Protein AF-A0A3E0DLZ9-F1 (afdb_monomer)

Sequence (198 aa):
MLQVATTSNTNIHSFEQLKGKRVSVGPPGSNAAVLATRLLQEYGVFSDITPRFLSYTEGVKALINGQVDATVVLAGAPTSSLIDLDSQTQMSLLSAAPDKLESLIEKYPFYQAYSLPANTYPDQTKPVTMINDPAILFTRGKEDQSSIYQITKTVFSHLTALGQIHPQAKAISLTTAEHTPIALHPGAQQYFDQINTK

Structure (mmCIF, N/CA/C/O backbone):
data_AF-A0A3E0DLZ9-F1
#
_entry.id   AF-A0A3E0DLZ9-F1
#
loop_
_atom_site.group_PDB
_atom_site.id
_atom_site.type_symbol
_atom_site.label_atom_id
_atom_site.label_alt_id
_atom_site.label_comp_id
_atom_site.label_asym_id
_atom_site.label_entity_id
_atom_site.label_seq_id
_atom_site.pdbx_PDB_ins_code
_atom_site.Cartn_x
_atom_site.Cartn_y
_atom_site.Cartn_z
_atom_site.occupancy
_atom_site.B_iso_or_equiv
_atom_site.auth_seq_id
_atom_site.auth_comp_id
_atom_site.auth_asym_id
_atom_site.auth_atom_id
_atom_site.pdbx_PDB_model_num
ATOM 1 N N . MET A 1 1 ? 2.046 0.277 0.329 1.00 93.56 1 MET A N 1
ATOM 2 C CA . MET A 1 1 ? 1.705 -0.349 1.626 1.00 93.56 1 MET A CA 1
ATOM 3 C C . MET A 1 1 ? 0.219 -0.200 1.917 1.00 93.56 1 MET A C 1
ATOM 5 O O . MET A 1 1 ? -0.342 0.860 1.652 1.00 93.56 1 MET A O 1
ATOM 9 N N . LEU A 1 2 ? -0.427 -1.273 2.377 1.00 97.81 2 LEU A N 1
ATOM 10 C CA . LEU A 1 2 ? -1.856 -1.312 2.680 1.00 97.81 2 LEU A CA 1
ATOM 11 C C . LEU A 1 2 ? -2.087 -0.836 4.118 1.00 97.81 2 LEU A C 1
ATOM 13 O O . LEU A 1 2 ? -1.819 -1.559 5.072 1.00 97.81 2 LEU A O 1
ATOM 17 N N . GLN A 1 3 ? -2.585 0.384 4.265 1.00 98.19 3 GLN A N 1
ATOM 18 C CA . GLN A 1 3 ? -2.881 0.991 5.558 1.00 98.19 3 GLN A CA 1
ATOM 19 C C . GLN A 1 3 ? -4.368 0.793 5.857 1.00 98.19 3 GLN A C 1
ATOM 21 O O . GLN A 1 3 ? -5.210 1.166 5.040 1.00 98.19 3 GLN A O 1
ATOM 26 N N . VAL A 1 4 ? -4.696 0.187 7.001 1.00 98.50 4 VAL A N 1
ATOM 27 C CA . VAL A 1 4 ? -6.084 -0.048 7.431 1.00 98.50 4 VAL A CA 1
ATOM 28 C C . VAL A 1 4 ? -6.365 0.831 8.636 1.00 98.50 4 VAL A C 1
ATOM 30 O O . VAL A 1 4 ? -5.833 0.589 9.718 1.00 98.50 4 VAL A O 1
ATOM 33 N N . ALA A 1 5 ? -7.162 1.871 8.417 1.00 98.44 5 ALA A N 1
ATOM 34 C CA . ALA A 1 5 ? -7.466 2.885 9.408 1.00 98.44 5 ALA A CA 1
ATOM 35 C C . ALA A 1 5 ? -8.844 2.665 10.034 1.00 98.44 5 ALA A C 1
ATOM 37 O O . ALA A 1 5 ? -9.820 2.346 9.350 1.00 98.44 5 ALA A O 1
ATOM 38 N N . THR A 1 6 ? -8.909 2.887 11.338 1.00 98.50 6 THR A N 1
ATOM 39 C CA . THR A 1 6 ? -10.114 2.983 12.159 1.00 98.50 6 THR A CA 1
ATOM 40 C C . THR A 1 6 ? -10.051 4.295 12.944 1.00 98.50 6 THR A C 1
ATOM 42 O O . THR A 1 6 ? -9.122 5.094 12.786 1.00 98.50 6 THR A O 1
ATOM 45 N N . THR A 1 7 ? -11.044 4.544 13.791 1.00 97.12 7 THR A N 1
ATOM 46 C CA . THR A 1 7 ? -11.028 5.673 14.730 1.0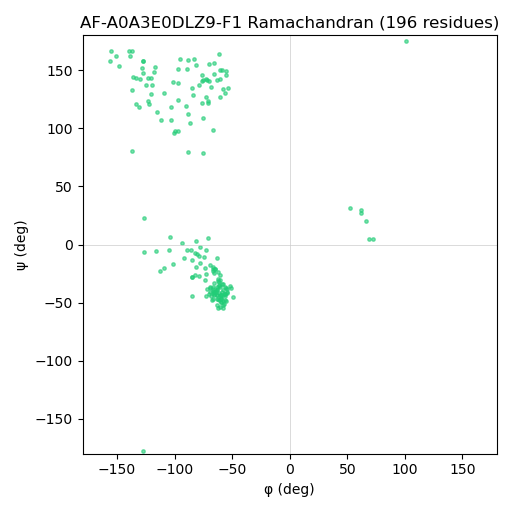0 97.12 7 THR A CA 1
ATOM 47 C C . THR A 1 7 ? -11.295 5.173 16.140 1.00 97.12 7 THR A C 1
ATOM 49 O O . THR A 1 7 ? -11.906 4.112 16.318 1.00 97.12 7 THR A O 1
ATOM 52 N N . SER A 1 8 ? -10.886 5.935 17.155 1.00 92.06 8 SER A N 1
ATOM 53 C CA . SER A 1 8 ? -11.159 5.600 18.562 1.00 92.06 8 SER A CA 1
ATOM 54 C C . SER A 1 8 ? -12.647 5.321 18.825 1.00 92.06 8 SER A C 1
ATOM 56 O O . SER A 1 8 ? -12.977 4.389 19.552 1.00 92.06 8 SER A O 1
ATOM 58 N N . ASN A 1 9 ? -13.548 6.038 18.143 1.00 91.31 9 ASN A N 1
ATOM 59 C CA . ASN A 1 9 ? -15.001 5.874 18.254 1.00 91.31 9 ASN A CA 1
ATOM 60 C C . ASN A 1 9 ? -15.496 4.470 17.869 1.00 91.31 9 ASN A C 1
ATOM 62 O O . ASN A 1 9 ? -16.544 4.031 18.341 1.00 91.31 9 ASN A O 1
ATOM 66 N N . THR A 1 10 ? -14.765 3.759 17.010 1.00 95.75 10 THR A N 1
ATOM 67 C CA . THR A 1 10 ? -15.146 2.409 16.564 1.00 95.75 10 THR A CA 1
ATOM 68 C C . THR A 1 10 ? -14.763 1.322 17.569 1.00 95.75 10 THR A C 1
ATOM 70 O O . THR A 1 10 ? -15.338 0.234 17.523 1.00 95.75 10 THR A O 1
ATOM 73 N N . ASN A 1 11 ? -13.825 1.605 18.487 1.00 94.38 11 ASN A N 1
ATOM 74 C CA . ASN A 1 11 ? -13.207 0.633 19.400 1.00 94.38 11 ASN A CA 1
ATOM 75 C C . ASN A 1 11 ? -12.625 -0.609 18.684 1.00 94.38 11 ASN A C 1
ATOM 77 O O . ASN A 1 11 ? -12.638 -1.713 19.231 1.00 94.38 11 ASN A O 1
ATOM 81 N N . ILE A 1 12 ? -12.144 -0.443 17.444 1.00 98.44 12 ILE A N 1
ATOM 82 C CA . ILE A 1 12 ? -11.510 -1.500 16.643 1.00 98.44 12 ILE A CA 1
ATOM 83 C C . ILE A 1 12 ? -9.992 -1.302 16.668 1.00 98.44 12 ILE A C 1
ATOM 85 O O . ILE A 1 12 ? -9.477 -0.295 16.177 1.00 98.44 12 ILE A O 1
ATOM 89 N N . HIS A 1 13 ? -9.289 -2.296 17.203 1.00 96.75 13 HIS A N 1
ATOM 90 C CA . HIS A 1 13 ? -7.841 -2.321 17.414 1.00 96.75 13 HIS A CA 1
ATOM 91 C C . HIS A 1 13 ? -7.154 -3.555 16.811 1.00 96.75 13 HIS A C 1
ATOM 93 O O . HIS A 1 13 ? -5.926 -3.622 16.807 1.00 96.75 13 HIS A O 1
ATOM 99 N N . SER A 1 14 ? -7.913 -4.521 16.285 1.00 98.06 14 SER A N 1
ATOM 100 C CA . SER A 1 14 ? -7.368 -5.676 15.566 1.00 98.06 14 SER A CA 1
ATOM 101 C C . SER A 1 14 ? -8.189 -6.020 14.322 1.00 98.06 14 SER A C 1
ATOM 103 O O . SER A 1 14 ? -9.342 -5.608 14.177 1.00 98.06 14 SER A O 1
ATOM 105 N N . PHE A 1 15 ? -7.593 -6.793 13.414 1.00 98.44 15 PHE A N 1
ATOM 106 C CA . PHE A 1 15 ? -8.263 -7.248 12.195 1.00 98.44 15 PHE A CA 1
ATOM 107 C C . PHE A 1 15 ? -9.433 -8.199 12.491 1.00 98.44 15 PHE A C 1
ATOM 109 O O . PHE A 1 15 ? -10.449 -8.150 11.804 1.00 98.44 15 PHE A O 1
ATOM 116 N N . GLU A 1 16 ? -9.347 -9.020 13.540 1.00 98.31 16 GLU A N 1
ATOM 117 C CA . GLU A 1 16 ? -10.405 -9.944 13.970 1.00 98.31 16 GLU A CA 1
ATOM 118 C C . GLU A 1 16 ? -11.685 -9.206 14.384 1.00 98.31 16 GLU A C 1
ATOM 120 O O . GLU A 1 16 ? -12.791 -9.706 14.178 1.00 98.31 16 GLU A O 1
ATOM 125 N N . GLN A 1 17 ? -11.550 -7.994 14.929 1.00 98.56 17 GLN A N 1
A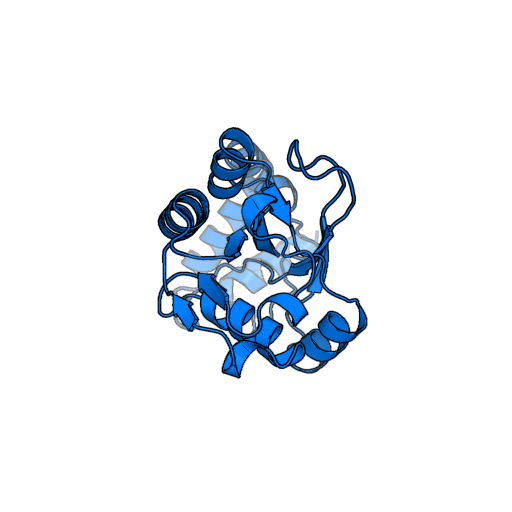TOM 126 C CA . GLN A 1 17 ? -12.677 -7.149 15.336 1.00 98.56 17 GLN A CA 1
ATOM 127 C C . GLN A 1 17 ? -13.436 -6.530 14.152 1.00 98.56 17 GLN A C 1
ATOM 129 O O . GLN A 1 17 ? -14.479 -5.907 14.356 1.00 98.56 17 GLN A O 1
ATOM 134 N N . LEU A 1 18 ? -12.956 -6.722 12.916 1.00 98.69 18 LEU A N 1
ATOM 135 C CA . LEU A 1 18 ? -13.668 -6.314 11.705 1.00 98.69 18 LEU A CA 1
ATOM 136 C C . LEU A 1 18 ? -14.856 -7.228 11.371 1.00 98.69 18 LEU A C 1
ATOM 138 O O . LEU A 1 18 ? -15.670 -6.864 10.523 1.00 98.69 18 LEU A O 1
ATOM 142 N N . LYS A 1 19 ? -15.013 -8.380 12.037 1.00 98.44 19 LYS A N 1
ATOM 143 C CA . LYS A 1 19 ? -16.198 -9.235 11.866 1.00 98.44 19 LYS A CA 1
ATOM 144 C C . LYS A 1 19 ? -17.486 -8.461 12.152 1.00 98.44 19 LYS A C 1
ATOM 146 O O . LYS A 1 19 ? -17.613 -7.785 13.173 1.00 98.44 19 LYS A O 1
ATOM 151 N N . GLY A 1 20 ? -18.448 -8.554 11.237 1.00 98.31 20 GLY A N 1
ATOM 152 C CA . GLY A 1 20 ? -19.720 -7.834 11.304 1.00 98.31 20 GLY A CA 1
ATOM 153 C C . GLY A 1 20 ? -19.617 -6.330 11.033 1.00 98.31 20 GLY A C 1
ATOM 154 O O . GLY A 1 20 ? -20.611 -5.623 11.191 1.00 98.31 20 GLY A O 1
ATOM 155 N N . LYS A 1 21 ? -18.440 -5.811 10.662 1.00 98.75 21 LYS A N 1
ATOM 156 C CA . LYS A 1 21 ? -18.213 -4.376 10.445 1.00 98.75 21 LYS A CA 1
ATOM 157 C C . LYS A 1 21 ? -18.350 -3.987 8.982 1.00 98.75 21 LYS A C 1
ATOM 159 O O . LYS A 1 21 ? -18.232 -4.806 8.072 1.00 98.75 21 LYS A O 1
ATOM 164 N N . ARG A 1 22 ? -18.579 -2.701 8.742 1.00 98.75 22 ARG A N 1
ATOM 165 C CA . ARG A 1 22 ? -18.596 -2.091 7.412 1.00 98.75 22 ARG A CA 1
ATOM 166 C C . ARG A 1 22 ? -17.185 -1.625 7.093 1.00 98.75 22 ARG A C 1
ATOM 168 O O . ARG A 1 22 ? -16.646 -0.782 7.803 1.00 98.75 22 ARG A O 1
ATOM 175 N N . VAL A 1 23 ? -16.586 -2.151 6.035 1.00 98.81 23 VAL A N 1
ATOM 176 C CA . VAL A 1 23 ? -15.186 -1.857 5.704 1.00 98.81 23 VAL A CA 1
ATOM 177 C C . VAL A 1 23 ? -15.111 -1.279 4.303 1.00 98.81 23 VAL A C 1
ATOM 179 O O . VAL A 1 23 ? -15.554 -1.911 3.346 1.00 98.81 23 VAL A O 1
ATOM 182 N N . SER A 1 24 ? -14.538 -0.084 4.174 1.00 98.50 24 SER A N 1
ATOM 183 C CA . SER A 1 24 ? -14.157 0.460 2.874 1.00 98.50 24 SER A CA 1
ATOM 184 C C . SER A 1 24 ? -12.892 -0.248 2.388 1.00 98.50 24 SER A C 1
ATOM 186 O O . SER A 1 24 ? -11.816 -0.049 2.948 1.00 98.50 24 SER A O 1
ATOM 188 N N . VAL A 1 25 ? -13.020 -1.098 1.369 1.00 97.88 25 VAL A N 1
ATOM 189 C CA . VAL A 1 25 ? -11.929 -1.958 0.869 1.00 97.88 25 VAL A CA 1
ATOM 190 C C . VAL A 1 25 ? -11.153 -1.334 -0.297 1.00 97.88 25 VAL A C 1
ATOM 192 O O . VAL A 1 25 ? -10.220 -1.941 -0.809 1.00 97.88 25 VAL A O 1
ATOM 195 N N . GLY A 1 26 ? -11.504 -0.111 -0.703 1.00 96.31 26 GLY A N 1
ATOM 196 C CA . GLY A 1 26 ? -10.917 0.593 -1.847 1.00 96.31 26 GLY A CA 1
ATOM 197 C C . GLY A 1 26 ? -11.794 0.554 -3.110 1.00 96.31 26 GLY A C 1
ATOM 198 O O . GLY A 1 26 ? -12.846 -0.093 -3.114 1.00 96.31 26 GLY A O 1
ATOM 199 N N . PRO A 1 27 ? -11.394 1.255 -4.191 1.00 95.12 27 PRO A N 1
ATOM 200 C CA . PRO A 1 27 ? -12.218 1.389 -5.390 1.00 95.12 27 PRO A CA 1
ATOM 201 C C . PRO A 1 27 ? -12.530 0.042 -6.064 1.00 95.12 27 PRO A C 1
ATOM 203 O O . PRO A 1 27 ? -11.682 -0.862 -6.037 1.00 95.12 27 PRO A O 1
ATOM 206 N N . PRO A 1 28 ? -13.686 -0.094 -6.742 1.00 92.62 28 PRO A N 1
ATOM 207 C CA . PRO A 1 28 ? -13.997 -1.277 -7.543 1.00 92.62 28 PRO A CA 1
ATOM 208 C C . PRO A 1 28 ? -12.892 -1.585 -8.564 1.00 92.62 28 PRO A C 1
ATOM 210 O O . PRO A 1 28 ? -12.396 -0.685 -9.237 1.00 92.62 28 PRO A O 1
ATOM 213 N N . GLY A 1 29 ? -12.494 -2.856 -8.674 1.00 93.00 29 GLY A N 1
ATOM 214 C CA . GLY A 1 29 ? -11.464 -3.303 -9.625 1.00 93.00 29 GLY A CA 1
ATOM 215 C C . GLY A 1 29 ? -10.036 -2.830 -9.322 1.00 93.00 29 GLY A C 1
ATOM 216 O O . GLY A 1 29 ? -9.134 -3.079 -10.117 1.00 93.00 29 GLY A O 1
ATOM 217 N N . SER A 1 30 ? -9.806 -2.153 -8.193 1.00 94.88 30 SER A N 1
ATOM 218 C CA . SER A 1 30 ? -8.476 -1.670 -7.816 1.00 94.88 30 SER A CA 1
ATOM 219 C C . SER A 1 30 ? -7.610 -2.757 -7.179 1.00 94.88 30 SER A C 1
ATOM 221 O O . SER A 1 30 ? -8.101 -3.675 -6.519 1.00 94.88 30 SER A O 1
ATOM 223 N N . ASN A 1 31 ? -6.289 -2.590 -7.282 1.00 93.38 31 ASN A N 1
ATOM 224 C CA . ASN A 1 31 ? -5.337 -3.421 -6.547 1.00 93.38 31 ASN A CA 1
ATOM 225 C C . ASN A 1 31 ? -5.518 -3.310 -5.019 1.00 93.38 31 ASN A C 1
ATOM 227 O O . ASN A 1 31 ? -5.316 -4.281 -4.297 1.00 93.38 31 ASN A O 1
ATOM 231 N N . ALA A 1 32 ? -5.972 -2.152 -4.524 1.00 95.44 32 ALA A N 1
ATOM 232 C CA . ALA A 1 32 ? -6.301 -1.968 -3.113 1.00 95.44 32 ALA A CA 1
ATOM 233 C C . ALA A 1 32 ? -7.396 -2.940 -2.657 1.00 95.44 32 ALA A C 1
ATOM 235 O O . ALA A 1 32 ? -7.217 -3.614 -1.647 1.00 95.44 32 ALA A O 1
ATOM 236 N N . ALA A 1 33 ? -8.472 -3.077 -3.440 1.00 97.25 33 ALA A N 1
ATOM 237 C CA . ALA A 1 33 ? -9.559 -4.007 -3.144 1.00 97.25 33 ALA A CA 1
ATOM 238 C C . ALA A 1 33 ? -9.098 -5.468 -3.176 1.00 97.25 33 ALA A C 1
ATOM 240 O O . ALA A 1 33 ? -9.481 -6.249 -2.303 1.00 97.25 33 ALA A O 1
ATOM 241 N N . VAL A 1 34 ? -8.239 -5.834 -4.132 1.00 97.25 34 VAL A N 1
ATOM 242 C CA . VAL A 1 34 ? -7.653 -7.182 -4.213 1.00 97.25 34 VAL A CA 1
ATOM 243 C C . VAL A 1 34 ? -6.797 -7.480 -2.981 1.00 97.25 34 VAL A C 1
ATOM 245 O O . VAL A 1 34 ? -7.012 -8.493 -2.315 1.00 97.25 34 VAL A O 1
ATOM 248 N N . LEU A 1 35 ? -5.859 -6.594 -2.647 1.00 97.56 35 LEU A N 1
ATOM 249 C CA . LEU A 1 35 ? -4.947 -6.771 -1.519 1.00 97.56 35 LEU A CA 1
ATOM 250 C C . LEU A 1 35 ? -5.682 -6.745 -0.171 1.00 97.56 35 LEU A C 1
ATOM 252 O O . LEU A 1 35 ? -5.430 -7.597 0.678 1.00 97.56 35 LEU A O 1
ATOM 256 N N . ALA A 1 36 ? -6.640 -5.833 0.009 1.00 98.00 36 ALA A N 1
ATOM 257 C CA . ALA A 1 36 ? -7.496 -5.794 1.191 1.00 98.00 36 ALA A CA 1
ATOM 258 C C . ALA A 1 36 ? -8.290 -7.090 1.359 1.00 98.00 36 ALA A C 1
ATOM 260 O O . ALA A 1 36 ? -8.306 -7.660 2.445 1.00 98.00 36 ALA A O 1
ATOM 261 N N . THR A 1 37 ? -8.906 -7.584 0.282 1.00 97.75 37 THR A N 1
ATOM 262 C CA . THR A 1 37 ? -9.666 -8.840 0.307 1.00 97.75 37 THR A CA 1
ATOM 263 C C . THR A 1 37 ? -8.775 -10.003 0.724 1.00 97.75 37 THR A C 1
ATOM 265 O O . THR A 1 37 ? -9.126 -10.728 1.650 1.00 97.75 37 THR A O 1
ATOM 268 N N . ARG A 1 38 ? -7.598 -10.144 0.100 1.00 98.00 38 ARG A N 1
ATOM 269 C CA . ARG A 1 38 ? -6.633 -11.199 0.433 1.00 98.00 38 ARG A CA 1
ATOM 270 C C . ARG A 1 38 ? -6.209 -11.135 1.897 1.00 98.00 38 ARG A C 1
ATOM 272 O O . ARG A 1 38 ? -6.292 -12.140 2.591 1.00 98.00 38 ARG A O 1
ATOM 279 N N . LEU A 1 39 ? -5.830 -9.954 2.390 1.00 98.38 39 LEU A N 1
ATOM 280 C CA . LEU A 1 39 ? -5.444 -9.789 3.790 1.00 98.38 39 LEU A CA 1
ATOM 281 C C . LEU A 1 39 ? -6.597 -10.170 4.729 1.00 98.38 39 LEU A C 1
ATOM 283 O O . LEU A 1 39 ? -6.416 -10.981 5.628 1.00 98.38 39 LEU A O 1
ATOM 287 N N . LEU A 1 40 ? -7.803 -9.649 4.499 1.00 98.31 40 LEU A N 1
ATOM 288 C CA . LEU A 1 40 ? -8.973 -9.942 5.334 1.00 98.31 40 LEU A CA 1
ATOM 289 C C . LEU A 1 40 ? -9.414 -11.417 5.254 1.00 98.31 40 LEU A C 1
ATOM 291 O O . LEU A 1 40 ? -10.021 -11.927 6.199 1.00 98.31 40 LEU A O 1
ATOM 295 N N . GLN A 1 41 ? -9.101 -12.119 4.162 1.00 97.88 41 GLN A N 1
ATOM 296 C CA . GLN A 1 41 ? -9.272 -13.569 4.044 1.00 97.88 41 GLN A CA 1
ATOM 297 C C . GLN A 1 41 ? -8.255 -14.343 4.893 1.00 97.88 41 GLN A C 1
ATOM 299 O O . GLN A 1 41 ? -8.652 -15.311 5.536 1.00 97.88 41 GLN A O 1
ATOM 304 N N . GLU A 1 42 ? -6.993 -13.906 4.989 1.00 97.88 42 GLU A N 1
ATOM 305 C CA . GLU A 1 42 ? -6.004 -14.522 5.900 1.00 97.88 42 GLU A CA 1
ATOM 306 C C . GLU A 1 42 ? -6.424 -14.427 7.375 1.00 97.88 42 GLU A C 1
ATOM 308 O O . GLU A 1 42 ? -6.153 -15.327 8.178 1.00 97.88 42 GLU A O 1
ATOM 313 N N . TYR A 1 43 ? -7.135 -13.355 7.735 1.00 98.06 43 TYR A N 1
ATOM 314 C CA . TYR A 1 43 ? -7.753 -13.193 9.056 1.00 98.06 43 TYR A CA 1
ATOM 315 C C . TYR A 1 43 ? -9.084 -13.939 9.215 1.00 98.06 43 TYR A C 1
ATOM 317 O O . TYR A 1 43 ? -9.626 -13.989 10.318 1.00 98.06 43 TYR A O 1
ATOM 325 N N . GLY A 1 44 ? -9.634 -14.512 8.141 1.00 97.69 44 GLY A N 1
ATOM 326 C CA . GLY A 1 44 ? -10.929 -15.191 8.171 1.00 97.69 44 GLY A CA 1
ATOM 327 C C . GLY A 1 44 ? -12.090 -14.266 8.547 1.00 97.69 44 GLY A C 1
ATOM 328 O O . GLY A 1 44 ? -13.042 -14.714 9.179 1.00 97.69 44 GLY A O 1
ATOM 329 N N . VAL A 1 45 ? -11.995 -12.971 8.218 1.00 98.19 45 VAL A N 1
ATOM 330 C CA . VAL A 1 45 ? -13.042 -11.980 8.528 1.00 98.19 45 VAL A CA 1
ATOM 331 C C . VAL A 1 45 ? -13.792 -11.501 7.296 1.00 98.19 45 VAL A C 1
ATOM 333 O O . VAL A 1 45 ? -14.902 -11.003 7.432 1.00 98.19 45 VAL A O 1
ATOM 336 N N . PHE A 1 46 ? -13.225 -11.652 6.093 1.00 97.44 46 PHE A N 1
ATOM 337 C CA . PHE A 1 46 ? -13.806 -11.082 4.873 1.00 97.44 46 PHE A CA 1
ATOM 338 C C . PHE A 1 46 ? -15.241 -11.554 4.582 1.00 97.44 46 PHE A C 1
ATOM 340 O O . PHE A 1 46 ? -16.039 -10.770 4.081 1.00 97.44 46 PHE A O 1
ATOM 347 N N . SER A 1 47 ? -15.594 -12.800 4.911 1.00 97.44 47 SER A N 1
ATOM 348 C CA . SER A 1 47 ? -16.967 -13.309 4.751 1.00 97.44 47 SER A CA 1
ATOM 349 C C . SER A 1 47 ? -17.982 -12.629 5.669 1.00 97.44 47 SER A C 1
ATOM 351 O O . SER A 1 47 ? -19.171 -12.635 5.368 1.00 97.44 47 SER A O 1
ATOM 353 N N . ASP A 1 48 ? -17.511 -12.048 6.772 1.00 97.94 48 ASP A N 1
ATOM 354 C CA . ASP A 1 48 ? -18.345 -11.528 7.854 1.00 97.94 48 ASP A CA 1
ATOM 355 C C . ASP A 1 48 ? -18.413 -9.995 7.842 1.00 97.94 48 ASP A C 1
ATOM 357 O O . ASP A 1 48 ? -19.121 -9.405 8.656 1.00 97.94 48 ASP A O 1
ATOM 361 N N . ILE A 1 49 ? -17.672 -9.322 6.956 1.00 98.56 49 ILE A N 1
ATOM 362 C CA . ILE A 1 49 ? -17.740 -7.865 6.806 1.00 98.56 49 ILE A CA 1
ATOM 363 C C . ILE A 1 49 ? -18.831 -7.472 5.806 1.00 98.56 49 ILE A C 1
ATOM 365 O O . ILE A 1 49 ? -19.203 -8.227 4.913 1.00 98.56 49 ILE A O 1
ATOM 369 N N . THR A 1 50 ? -19.289 -6.225 5.890 1.00 98.56 50 THR A N 1
ATOM 370 C CA . THR A 1 50 ? -20.030 -5.567 4.809 1.00 98.56 50 THR A CA 1
ATOM 371 C C . THR A 1 50 ? -19.058 -4.706 3.994 1.00 98.56 50 THR A C 1
ATOM 373 O O . THR A 1 50 ? -18.754 -3.583 4.414 1.00 98.56 50 THR A O 1
ATOM 376 N N . PRO A 1 51 ? -18.540 -5.180 2.844 1.00 98.00 51 PRO A N 1
ATOM 377 C CA . PRO A 1 51 ? -17.591 -4.402 2.061 1.00 98.00 51 PRO A CA 1
ATOM 378 C C . PRO A 1 51 ? -18.273 -3.192 1.407 1.00 98.00 51 PRO A C 1
ATOM 380 O O . PRO A 1 51 ? -19.402 -3.259 0.905 1.00 98.00 51 PRO A O 1
ATOM 383 N N . ARG A 1 52 ? -17.562 -2.067 1.396 1.00 98.31 52 ARG A N 1
ATOM 384 C CA . ARG A 1 52 ? -17.880 -0.859 0.632 1.00 98.31 52 ARG A CA 1
ATOM 385 C C . ARG A 1 52 ? -16.720 -0.568 -0.306 1.00 98.31 52 ARG A C 1
ATOM 387 O O . ARG A 1 52 ? -15.568 -0.549 0.113 1.00 98.31 52 ARG A O 1
ATOM 394 N N . PHE A 1 53 ? -17.025 -0.351 -1.577 1.00 97.81 53 PHE A N 1
ATOM 395 C CA . PHE A 1 53 ? -16.012 -0.062 -2.583 1.00 97.81 53 PHE A CA 1
ATOM 396 C C . PHE A 1 53 ? -15.992 1.439 -2.841 1.00 97.81 53 PHE A C 1
ATOM 398 O O . PHE A 1 53 ? -16.829 1.950 -3.579 1.00 97.81 53 PHE A O 1
ATOM 405 N N . LEU A 1 54 ? -15.081 2.138 -2.173 1.00 98.12 54 LEU A N 1
ATOM 406 C CA . LEU A 1 54 ? -14.990 3.597 -2.169 1.00 98.12 54 LEU A CA 1
ATOM 407 C C . LEU A 1 54 ? -13.567 4.026 -2.527 1.00 98.12 54 LEU A C 1
ATOM 409 O O . LEU A 1 54 ? -12.608 3.304 -2.245 1.00 98.12 54 LEU A O 1
ATOM 413 N N . SER A 1 55 ? -13.408 5.212 -3.113 1.00 97.31 55 SER A N 1
ATOM 414 C CA . SER A 1 55 ? -12.089 5.849 -3.193 1.00 97.31 55 SER A CA 1
ATOM 415 C C . SER A 1 55 ? -11.514 6.123 -1.802 1.00 97.31 55 SER A C 1
ATOM 417 O O . SER A 1 55 ? -12.234 6.116 -0.806 1.00 97.31 55 SER A O 1
ATOM 419 N N . TYR A 1 56 ? -10.209 6.387 -1.709 1.00 96.94 56 TYR A N 1
ATOM 420 C CA . TYR A 1 56 ? -9.559 6.639 -0.416 1.00 96.94 56 TYR A CA 1
ATOM 421 C C . TYR A 1 56 ? -10.164 7.848 0.307 1.00 96.94 56 TYR A C 1
ATOM 423 O O . TYR A 1 56 ? -10.470 7.770 1.494 1.00 96.94 56 TYR A O 1
ATOM 431 N N . THR A 1 57 ? -10.421 8.934 -0.423 1.00 96.50 57 THR A N 1
ATOM 432 C CA . THR A 1 57 ? -11.062 10.134 0.124 1.00 96.50 57 THR A CA 1
ATOM 433 C C . THR A 1 57 ? -12.513 9.875 0.534 1.00 96.50 57 THR A C 1
ATOM 435 O O . THR A 1 57 ? -12.938 10.337 1.590 1.00 96.50 57 THR A O 1
ATOM 438 N N . GLU A 1 58 ? -13.285 9.131 -0.264 1.00 97.88 58 GLU A N 1
ATOM 439 C CA . GLU A 1 58 ? -14.659 8.753 0.099 1.00 97.88 58 GLU A CA 1
ATOM 440 C C . GLU A 1 58 ? -14.690 7.821 1.313 1.00 97.88 58 GLU A C 1
ATOM 442 O O . GLU A 1 58 ? -15.519 8.012 2.195 1.00 97.88 58 GLU A O 1
ATOM 447 N N . GLY A 1 59 ? -13.772 6.856 1.393 1.00 98.06 59 GLY A N 1
ATOM 448 C CA . GLY A 1 59 ? -13.641 5.926 2.512 1.00 98.06 59 GLY A CA 1
ATOM 449 C C . GLY A 1 59 ? -13.287 6.627 3.821 1.00 98.06 59 GLY A C 1
ATOM 450 O O . GLY A 1 59 ? -13.917 6.363 4.841 1.00 98.06 59 GLY A O 1
ATOM 451 N N . VAL A 1 60 ? -12.351 7.581 3.786 1.00 97.88 60 VAL A N 1
ATOM 452 C CA . VAL A 1 60 ? -12.013 8.432 4.940 1.00 97.88 60 VAL A CA 1
ATOM 453 C C . VAL A 1 60 ? -13.208 9.278 5.378 1.00 97.88 60 VAL A C 1
ATOM 455 O O . VAL A 1 60 ? -13.553 9.279 6.557 1.00 97.88 60 VAL A O 1
ATOM 458 N N . LYS A 1 61 ? -13.905 9.936 4.444 1.00 97.88 61 LYS A N 1
ATOM 459 C CA . LYS A 1 61 ? -15.125 10.700 4.766 1.00 97.88 61 LYS A CA 1
ATOM 460 C C . LYS A 1 61 ? -16.226 9.808 5.341 1.00 97.88 61 LYS A C 1
ATOM 462 O O . LYS A 1 61 ? -16.886 10.186 6.303 1.00 97.88 61 LYS A O 1
ATOM 467 N N . ALA A 1 62 ? -16.420 8.620 4.775 1.00 98.19 62 ALA A N 1
ATOM 468 C CA . ALA A 1 62 ? -17.381 7.642 5.267 1.00 98.19 62 ALA A CA 1
ATOM 469 C C . ALA A 1 62 ? -17.020 7.154 6.678 1.00 98.19 62 ALA A C 1
ATOM 471 O O . ALA A 1 62 ? -17.922 6.956 7.489 1.00 98.19 62 ALA A O 1
ATOM 472 N N . LEU A 1 63 ? -15.730 6.991 6.985 1.00 98.31 63 LEU A N 1
ATOM 473 C CA . LEU A 1 63 ? -15.253 6.611 8.315 1.00 98.31 63 LEU A CA 1
ATOM 474 C C . LEU A 1 63 ? -15.520 7.722 9.339 1.00 98.31 63 LEU A C 1
ATOM 476 O O . LEU A 1 63 ? -16.095 7.452 10.389 1.00 98.31 63 LEU A O 1
ATOM 480 N N . ILE A 1 64 ? -15.189 8.975 9.006 1.00 96.94 64 ILE A N 1
ATOM 481 C CA . ILE A 1 64 ? -15.476 10.153 9.847 1.00 96.94 64 ILE A CA 1
ATOM 482 C C . ILE A 1 64 ? -16.979 10.257 10.144 1.00 96.94 64 ILE A C 1
ATOM 484 O O . ILE A 1 64 ? -17.381 10.478 11.283 1.00 96.94 64 ILE A O 1
ATOM 488 N N . ASN A 1 65 ? -17.817 10.027 9.131 1.00 96.50 65 ASN A N 1
ATOM 489 C CA . ASN A 1 65 ? -19.274 10.105 9.243 1.00 96.50 65 ASN A CA 1
ATOM 490 C C . ASN A 1 65 ? -19.925 8.843 9.847 1.00 96.50 65 ASN A C 1
ATOM 492 O O . ASN A 1 65 ? -21.153 8.749 9.871 1.00 96.50 65 ASN A O 1
ATOM 496 N N . GLY A 1 66 ? -19.147 7.841 10.271 1.00 96.69 66 GLY A N 1
ATOM 497 C CA . GLY A 1 66 ? -19.669 6.594 10.846 1.00 96.69 66 GLY A CA 1
ATOM 498 C C . GLY A 1 66 ? -20.461 5.717 9.864 1.00 96.69 66 GLY A C 1
ATOM 499 O O . GLY A 1 66 ? -21.264 4.875 10.278 1.00 96.69 66 GLY A O 1
ATOM 500 N N . GLN A 1 67 ? -20.270 5.903 8.557 1.00 98.25 67 GLN A N 1
ATOM 501 C CA . GLN A 1 67 ? -20.869 5.086 7.494 1.00 98.25 67 GLN A CA 1
ATOM 502 C C . GLN A 1 67 ? -20.087 3.788 7.249 1.00 98.25 67 GLN A C 1
ATOM 504 O O . GLN A 1 67 ? -20.672 2.790 6.818 1.00 98.25 67 GLN A O 1
ATOM 509 N N . VAL A 1 68 ? -18.788 3.796 7.553 1.00 98.75 68 VAL A N 1
ATOM 510 C CA . VAL A 1 68 ? -17.933 2.609 7.665 1.00 98.75 68 VAL A CA 1
ATOM 511 C C . VAL A 1 68 ? -17.208 2.627 9.007 1.00 98.75 68 VAL A C 1
ATOM 513 O O . VAL A 1 68 ? -17.067 3.679 9.621 1.00 98.75 68 VAL A O 1
ATOM 516 N N . ASP A 1 69 ? -16.763 1.460 9.458 1.00 98.75 69 ASP A N 1
ATOM 517 C CA . ASP A 1 69 ? -16.057 1.276 10.729 1.00 98.75 69 ASP A CA 1
ATOM 518 C C . ASP A 1 69 ? -14.535 1.134 10.520 1.00 98.75 69 ASP A C 1
ATOM 520 O O . ASP A 1 69 ? -13.750 1.292 11.450 1.00 98.75 69 ASP A O 1
ATOM 524 N N . ALA A 1 70 ? -14.105 0.859 9.285 1.00 98.81 70 ALA A N 1
ATOM 525 C CA . ALA A 1 70 ? -12.706 0.883 8.875 1.00 98.81 70 ALA A CA 1
ATOM 526 C C . ALA A 1 70 ? -12.580 1.296 7.404 1.00 98.81 70 ALA A C 1
ATOM 528 O O . ALA A 1 70 ? -13.485 1.050 6.597 1.00 98.81 70 ALA A O 1
ATOM 529 N N . THR A 1 71 ? -11.441 1.877 7.031 1.00 98.56 71 THR A N 1
ATOM 530 C CA . THR A 1 71 ? -11.106 2.168 5.634 1.00 98.56 71 THR A CA 1
ATOM 531 C C . THR A 1 71 ? -9.692 1.740 5.289 1.00 98.56 71 THR A C 1
ATOM 533 O O . THR A 1 71 ? -8.762 1.870 6.080 1.00 98.56 71 THR A O 1
ATOM 536 N N . VAL A 1 72 ? -9.530 1.251 4.068 1.00 98.06 72 VAL A N 1
ATOM 537 C CA . VAL A 1 72 ? -8.245 0.889 3.489 1.00 98.06 72 VAL A CA 1
ATOM 538 C C . VAL A 1 72 ? -7.716 2.031 2.627 1.00 98.06 72 VAL A C 1
ATOM 540 O O . VAL A 1 72 ? -8.454 2.627 1.843 1.00 98.06 72 VAL A O 1
ATOM 543 N N . VAL A 1 73 ? -6.410 2.279 2.719 1.00 97.62 73 VAL A N 1
ATOM 544 C CA . VAL A 1 73 ? -5.656 3.120 1.788 1.00 97.62 73 VAL A CA 1
ATOM 545 C C . VAL A 1 73 ? -4.401 2.372 1.341 1.00 97.62 73 VAL A C 1
ATOM 547 O O . VAL A 1 73 ? -3.530 2.056 2.150 1.00 97.62 73 VAL A O 1
ATOM 550 N N . LEU A 1 74 ? -4.286 2.096 0.039 1.00 96.69 74 LEU A N 1
ATOM 551 C CA . LEU A 1 74 ? -3.067 1.546 -0.560 1.00 96.69 74 LEU A CA 1
ATOM 552 C C . LEU A 1 74 ? -2.276 2.681 -1.217 1.00 96.69 74 LEU A C 1
ATOM 554 O O . LEU A 1 74 ? -2.568 3.096 -2.338 1.00 96.69 74 LEU A O 1
ATOM 558 N N . ALA A 1 75 ? -1.279 3.185 -0.496 1.00 93.62 75 ALA A N 1
ATOM 559 C CA . ALA A 1 75 ? -0.399 4.266 -0.934 1.00 93.62 75 ALA A CA 1
ATOM 560 C C . ALA A 1 75 ? 0.939 4.182 -0.192 1.00 93.62 75 ALA A C 1
ATOM 562 O O . ALA A 1 75 ? 1.052 3.452 0.792 1.00 93.62 75 ALA A O 1
ATOM 563 N N . GLY A 1 76 ? 1.957 4.912 -0.648 1.00 92.06 76 GLY A N 1
ATOM 564 C CA . GLY A 1 76 ? 3.140 5.161 0.176 1.00 92.06 76 GLY A CA 1
ATOM 565 C C . GLY A 1 76 ? 2.809 6.140 1.304 1.00 92.06 76 GLY A C 1
ATOM 566 O O . GLY A 1 76 ? 2.027 7.066 1.095 1.00 92.06 76 GLY A O 1
ATOM 567 N N . ALA A 1 77 ? 3.365 5.919 2.493 1.00 92.62 77 ALA A N 1
ATOM 568 C CA . ALA A 1 77 ? 3.129 6.777 3.649 1.00 92.62 77 ALA A CA 1
ATOM 569 C C . ALA A 1 77 ? 4.150 7.939 3.733 1.00 92.62 77 ALA A C 1
ATOM 571 O O . ALA A 1 77 ? 5.290 7.776 3.294 1.00 92.62 77 ALA A O 1
ATOM 572 N N . PRO A 1 78 ? 3.784 9.096 4.308 1.00 93.19 78 PRO A N 1
ATOM 573 C CA . PRO A 1 78 ? 2.420 9.473 4.662 1.00 93.19 78 PRO A CA 1
ATOM 574 C C . PRO A 1 78 ? 1.576 9.742 3.405 1.00 93.19 78 PRO A C 1
ATOM 576 O O . PRO A 1 7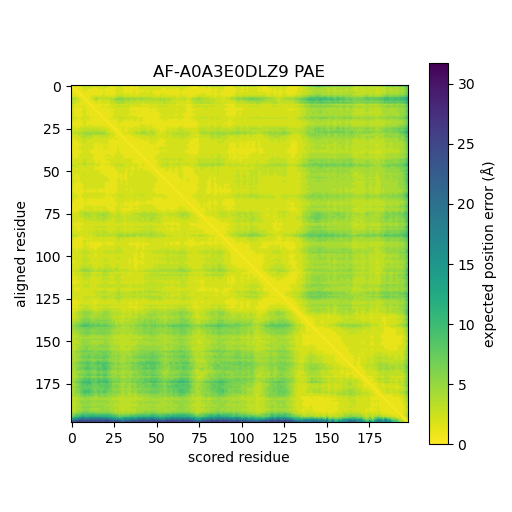8 ? 2.105 10.083 2.347 1.00 93.19 78 PRO A O 1
ATOM 579 N N . THR A 1 79 ? 0.256 9.592 3.514 1.00 92.19 79 THR A N 1
ATOM 580 C CA . THR A 1 79 ? -0.690 9.896 2.428 1.00 92.19 79 THR A CA 1
ATOM 581 C C . THR A 1 79 ? -1.689 10.964 2.855 1.00 92.19 79 THR A C 1
ATOM 583 O O . THR A 1 79 ? -2.142 10.962 3.999 1.00 92.19 79 THR A O 1
ATOM 586 N N . SER A 1 80 ? -2.059 11.855 1.930 1.00 92.81 80 SER A N 1
ATOM 587 C CA . SER A 1 80 ? -2.969 12.976 2.202 1.00 92.81 80 SER A CA 1
ATOM 588 C C . SER A 1 80 ? -4.291 12.523 2.814 1.00 92.81 80 SER A C 1
ATOM 590 O O . SER A 1 80 ? -4.735 13.113 3.784 1.00 92.81 80 SER A O 1
ATOM 592 N N . SER A 1 81 ? -4.874 11.418 2.336 1.00 95.00 81 SER A N 1
ATOM 593 C CA . SER A 1 81 ? -6.151 10.925 2.872 1.00 95.00 81 SER A CA 1
ATOM 594 C C . SER A 1 81 ? -6.080 10.547 4.357 1.00 95.00 81 SER A C 1
ATOM 596 O O . SER A 1 81 ? -7.047 10.760 5.078 1.00 95.00 81 SER A O 1
ATOM 598 N N . LEU A 1 82 ? -4.954 9.999 4.828 1.00 97.12 82 LEU A N 1
ATOM 599 C CA . LEU A 1 82 ? -4.795 9.643 6.243 1.00 97.12 82 LEU A CA 1
ATOM 600 C C . LEU A 1 82 ? -4.324 10.826 7.093 1.00 97.12 82 LEU A C 1
ATOM 602 O O . LEU A 1 82 ? -4.708 10.900 8.251 1.00 97.12 82 LEU A O 1
ATOM 606 N N . ILE A 1 83 ? -3.588 11.782 6.513 1.00 95.94 83 ILE A N 1
ATOM 607 C CA . ILE A 1 83 ? -3.335 13.084 7.154 1.00 95.94 83 ILE A CA 1
ATOM 608 C C . ILE A 1 83 ? -4.668 13.804 7.415 1.00 95.94 83 ILE A C 1
ATOM 610 O O . ILE A 1 83 ? -4.903 14.292 8.517 1.00 95.94 83 ILE A O 1
ATOM 614 N N . ASP A 1 84 ? -5.569 13.821 6.429 1.00 94.38 84 ASP A N 1
ATOM 615 C CA . ASP A 1 84 ? -6.887 14.444 6.562 1.00 94.38 84 ASP A CA 1
ATOM 616 C C . ASP A 1 84 ? -7.738 13.748 7.635 1.00 94.38 84 ASP A C 1
ATOM 618 O O . ASP A 1 84 ? -8.444 14.426 8.383 1.00 94.38 84 ASP A O 1
ATOM 622 N N . LEU A 1 85 ? -7.678 12.412 7.725 1.00 96.94 85 LEU A N 1
ATOM 623 C CA . LEU A 1 85 ? -8.373 11.637 8.759 1.00 96.94 85 LEU A CA 1
ATOM 624 C C . LEU A 1 85 ? -7.865 12.000 10.161 1.00 96.94 85 LEU A C 1
ATOM 626 O O . LEU A 1 85 ? -8.661 12.394 11.008 1.00 96.94 85 LEU A O 1
ATOM 630 N N . ASP A 1 86 ? -6.552 11.907 10.366 1.00 96.38 86 ASP A N 1
ATOM 631 C CA . ASP A 1 86 ? -5.858 12.182 11.631 1.00 96.38 86 ASP A CA 1
ATOM 632 C C . ASP A 1 86 ? -6.091 13.627 12.117 1.00 96.38 86 ASP A C 1
ATOM 634 O O . ASP A 1 86 ? -6.291 13.878 13.300 1.00 96.38 86 ASP A O 1
ATOM 638 N N . SER A 1 87 ? -6.217 14.590 11.195 1.00 95.75 87 SER A N 1
ATOM 639 C CA . SER A 1 87 ? -6.539 15.983 11.546 1.00 95.75 87 SER A CA 1
ATOM 640 C C . SER A 1 87 ? -7.968 16.208 12.070 1.00 95.75 87 SER A C 1
ATOM 642 O O . SER A 1 87 ? -8.250 17.255 12.656 1.00 95.75 87 SER A O 1
ATOM 644 N N . GLN A 1 88 ? -8.890 15.267 11.835 1.00 95.62 88 GLN A N 1
ATOM 645 C CA . GLN A 1 88 ? -10.322 15.4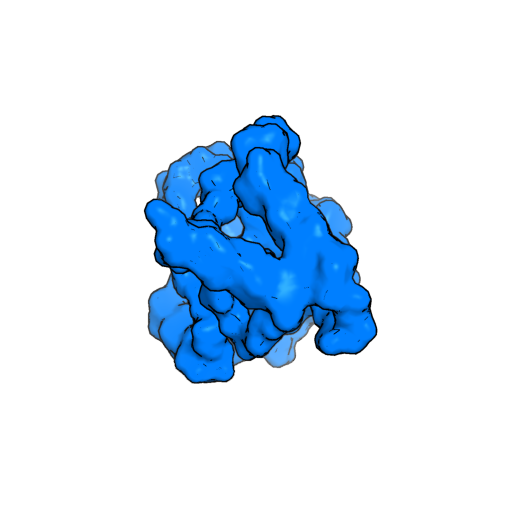20 12.132 1.00 95.62 88 GLN A CA 1
ATOM 646 C C . GLN A 1 88 ? -10.815 14.505 13.254 1.00 95.62 88 GLN A C 1
ATOM 648 O O . GLN A 1 88 ? -11.855 14.768 13.858 1.00 95.62 88 GLN A O 1
ATOM 653 N N . THR A 1 89 ? -10.120 13.405 13.518 1.00 95.56 89 THR A N 1
ATOM 654 C CA . THR A 1 89 ? -10.516 12.413 14.514 1.00 95.56 89 THR A CA 1
ATOM 655 C C . THR A 1 89 ? -9.299 11.641 14.990 1.00 95.56 89 THR A C 1
ATOM 657 O O . THR A 1 89 ? -8.320 11.538 14.263 1.00 95.56 89 THR A O 1
ATOM 660 N N . GLN A 1 90 ? -9.399 11.048 16.180 1.00 96.69 90 GLN A N 1
ATOM 661 C CA . GLN A 1 90 ? -8.352 10.191 16.719 1.00 96.69 90 GLN A CA 1
ATOM 662 C C . GLN A 1 90 ? -8.232 8.923 15.861 1.00 96.69 90 GLN A C 1
ATOM 664 O O . GLN A 1 90 ? -9.013 7.972 16.019 1.00 96.69 90 GLN A O 1
ATOM 669 N N . MET A 1 91 ? -7.267 8.918 14.947 1.00 97.81 91 MET A N 1
ATOM 670 C CA . MET A 1 91 ? -7.019 7.820 14.024 1.00 97.81 91 MET A CA 1
ATOM 671 C C . MET A 1 91 ? -6.323 6.663 14.747 1.00 97.81 91 MET A C 1
ATOM 673 O O . MET A 1 91 ? -5.490 6.843 15.635 1.00 97.81 91 MET A O 1
ATOM 677 N N . SER A 1 92 ? -6.638 5.437 14.336 1.00 97.44 92 SER A N 1
ATOM 678 C CA . SER A 1 92 ? -5.857 4.252 14.681 1.00 97.44 92 SER A CA 1
ATOM 679 C C . SER A 1 92 ? -5.554 3.450 13.421 1.00 97.44 92 SER A C 1
ATOM 681 O O . SER A 1 92 ? -6.385 3.363 12.520 1.00 97.44 92 SER A O 1
ATOM 683 N N . LEU A 1 93 ? -4.355 2.875 13.339 1.00 98.38 93 LEU A N 1
ATOM 684 C CA . LEU A 1 93 ? -3.969 1.965 12.263 1.00 98.38 93 LEU A CA 1
ATOM 685 C C . LEU A 1 93 ? -3.867 0.547 12.815 1.00 98.38 93 LEU A C 1
ATOM 687 O O . LEU A 1 93 ? -3.195 0.312 13.821 1.00 98.38 93 LEU A O 1
ATOM 691 N N . LEU A 1 94 ? -4.498 -0.404 12.132 1.00 98.56 94 LEU A N 1
ATOM 692 C CA . LEU A 1 94 ? -4.428 -1.810 12.511 1.00 98.56 94 LEU A CA 1
ATOM 693 C C . LEU A 1 94 ? -3.075 -2.391 12.094 1.00 98.56 94 LEU A C 1
ATOM 695 O O . LEU A 1 94 ? -2.723 -2.384 10.914 1.00 98.56 94 LEU A O 1
ATOM 699 N N . SER A 1 95 ? -2.328 -2.916 13.066 1.00 98.31 95 SER A N 1
ATOM 700 C CA . SER A 1 95 ? -1.096 -3.660 12.800 1.00 98.31 95 SER A CA 1
ATOM 701 C C . SER A 1 95 ? -1.432 -5.107 12.473 1.00 98.31 95 SER A C 1
ATOM 703 O O . SER A 1 95 ? -2.140 -5.772 13.226 1.00 98.31 95 SER A O 1
ATOM 705 N N . ALA A 1 96 ? -0.907 -5.600 11.359 1.00 98.38 96 ALA A N 1
ATOM 706 C CA . ALA A 1 96 ? -1.037 -6.991 10.976 1.00 98.38 96 ALA A CA 1
ATOM 707 C C . ALA A 1 96 ? -0.091 -7.876 11.805 1.00 98.38 96 ALA A C 1
ATOM 709 O O . ALA A 1 96 ? 1.049 -7.497 12.081 1.00 98.38 96 ALA A O 1
ATOM 710 N N . ALA A 1 97 ? -0.571 -9.056 12.186 1.00 97.81 97 ALA A N 1
ATOM 711 C CA . ALA A 1 97 ? 0.200 -10.110 12.815 1.00 97.81 97 ALA A CA 1
ATOM 712 C C . ALA A 1 97 ? 1.225 -10.705 11.820 1.00 97.81 97 ALA A C 1
ATOM 714 O O . ALA A 1 97 ? 0.868 -10.942 10.659 1.00 97.81 97 ALA A O 1
ATOM 715 N N . PRO A 1 98 ? 2.485 -10.937 12.239 1.00 96.50 98 PRO A N 1
ATOM 716 C CA . PRO A 1 98 ? 3.540 -11.451 11.363 1.00 96.50 98 PRO A CA 1
ATOM 717 C C . PRO A 1 98 ? 3.200 -12.774 10.670 1.00 96.50 98 PRO A C 1
ATOM 719 O O . PRO A 1 98 ? 3.396 -12.881 9.465 1.00 96.50 98 PRO A O 1
ATOM 722 N N . ASP A 1 99 ? 2.600 -13.731 11.380 1.00 97.25 99 ASP A N 1
ATOM 723 C CA . ASP A 1 99 ? 2.198 -15.041 10.846 1.00 97.25 99 ASP A CA 1
ATOM 724 C C . ASP A 1 99 ? 1.184 -14.917 9.695 1.00 97.25 99 ASP A C 1
ATOM 726 O O . ASP A 1 99 ? 1.245 -15.645 8.701 1.00 97.25 99 ASP A O 1
ATOM 730 N N . LYS A 1 100 ? 0.268 -13.943 9.782 1.00 97.94 100 LYS A N 1
ATOM 731 C CA . LYS A 1 100 ? -0.691 -13.642 8.709 1.00 97.94 100 LYS A CA 1
ATOM 732 C C . LYS A 1 100 ? -0.021 -13.040 7.486 1.00 97.94 100 LYS A C 1
ATOM 734 O O . LYS A 1 100 ? -0.432 -13.336 6.365 1.00 97.94 100 LYS A O 1
ATOM 739 N N . LEU A 1 101 ? 0.992 -12.199 7.687 1.00 97.69 101 LEU A N 1
ATOM 740 C CA . LEU A 1 101 ? 1.769 -11.640 6.584 1.00 97.69 101 LEU A CA 1
ATOM 741 C C . LEU A 1 101 ? 2.641 -12.705 5.920 1.00 97.69 101 LEU A C 1
ATOM 743 O O . LEU A 1 101 ? 2.663 -12.761 4.697 1.00 97.69 101 LEU A O 1
ATOM 747 N N . GLU A 1 102 ? 3.298 -13.561 6.700 1.00 97.56 102 GLU A N 1
ATOM 748 C CA . GLU A 1 102 ? 4.104 -14.681 6.201 1.00 97.56 102 GLU A CA 1
ATOM 749 C C . GLU A 1 102 ? 3.258 -15.623 5.335 1.00 97.56 102 GLU A C 1
ATOM 751 O O . GLU A 1 102 ? 3.576 -15.809 4.162 1.00 97.56 102 GLU A O 1
ATOM 756 N N . SER A 1 103 ? 2.109 -16.092 5.843 1.00 97.69 103 SER A N 1
ATOM 757 C CA . SER A 1 103 ? 1.148 -16.908 5.074 1.00 97.69 103 SER A CA 1
ATOM 758 C C . SER A 1 103 ? 0.715 -16.233 3.766 1.00 97.69 103 SER A C 1
ATOM 760 O O . SER A 1 103 ? 0.610 -16.873 2.715 1.00 97.69 103 SER A O 1
ATOM 762 N N . LEU A 1 104 ? 0.466 -14.918 3.798 1.00 97.44 104 LEU A N 1
ATOM 763 C CA . LEU A 1 104 ? 0.062 -14.178 2.606 1.00 97.44 104 LEU A CA 1
ATOM 764 C C . LEU A 1 104 ? 1.197 -14.066 1.579 1.00 97.44 104 LEU A C 1
ATOM 766 O O . LEU A 1 104 ? 0.948 -14.185 0.380 1.00 97.44 104 LEU A O 1
ATOM 770 N N . ILE A 1 105 ? 2.424 -13.830 2.041 1.00 97.25 105 ILE A N 1
ATOM 771 C CA . ILE A 1 105 ? 3.619 -13.707 1.201 1.00 97.25 105 ILE A CA 1
ATOM 772 C C . ILE A 1 105 ? 3.979 -15.063 0.583 1.00 97.25 105 ILE A C 1
ATOM 774 O O . ILE A 1 105 ? 4.328 -15.110 -0.592 1.00 97.25 105 ILE A O 1
ATOM 778 N N . GLU A 1 106 ? 3.808 -16.174 1.303 1.00 97.31 106 GLU A N 1
ATOM 779 C CA . GLU A 1 106 ? 3.981 -17.522 0.742 1.00 97.31 106 GLU A CA 1
ATOM 780 C C . GLU A 1 106 ? 3.034 -17.784 -0.441 1.00 97.31 106 GLU A C 1
ATOM 782 O O . GLU A 1 106 ? 3.440 -18.344 -1.460 1.00 97.31 106 GLU A O 1
ATOM 787 N N . LYS A 1 107 ? 1.774 -17.334 -0.346 1.00 97.12 107 LYS A N 1
ATOM 788 C CA . LYS A 1 107 ? 0.784 -17.454 -1.434 1.00 97.12 107 LYS A CA 1
ATOM 789 C C . LYS A 1 107 ? 1.044 -16.477 -2.582 1.00 97.12 107 LYS A C 1
ATOM 791 O O . LYS A 1 107 ? 0.696 -16.764 -3.728 1.00 97.12 107 LYS A O 1
ATOM 796 N N . TYR A 1 108 ? 1.617 -15.316 -2.274 1.00 95.31 108 TYR A N 1
ATOM 797 C CA . TYR A 1 108 ? 1.829 -14.209 -3.203 1.00 95.31 108 TYR A CA 1
ATOM 798 C C . TYR A 1 108 ? 3.236 -13.612 -3.006 1.00 95.31 108 TYR A C 1
ATOM 800 O O . TYR A 1 108 ? 3.375 -12.555 -2.384 1.00 95.31 108 TYR A O 1
ATOM 808 N N . PRO A 1 109 ? 4.288 -14.238 -3.574 1.00 92.69 109 PRO A N 1
ATOM 809 C CA . PRO A 1 109 ? 5.695 -13.923 -3.272 1.00 92.69 109 PRO A CA 1
ATOM 810 C C . PRO A 1 109 ? 6.188 -12.573 -3.820 1.00 92.69 109 PRO A C 1
ATOM 812 O O . PRO A 1 109 ? 7.368 -12.248 -3.722 1.00 92.69 109 PRO A O 1
ATOM 815 N N . PHE A 1 110 ? 5.294 -11.779 -4.410 1.00 90.94 110 PHE A N 1
ATOM 816 C CA . PHE A 1 110 ? 5.543 -10.398 -4.824 1.00 90.94 110 PHE A CA 1
ATOM 817 C C . PHE A 1 110 ? 5.170 -9.370 -3.745 1.00 90.94 110 PHE A C 1
ATOM 819 O O . PHE A 1 110 ? 5.546 -8.204 -3.860 1.00 90.94 110 PHE A O 1
ATOM 826 N N . TYR A 1 111 ? 4.460 -9.780 -2.689 1.00 95.06 111 TYR A N 1
ATOM 827 C CA . TYR A 1 111 ? 4.224 -8.929 -1.529 1.00 95.06 111 TYR A CA 1
ATOM 828 C C . TYR A 1 111 ? 5.393 -8.951 -0.548 1.00 95.06 111 TYR A C 1
ATOM 830 O O . TYR A 1 111 ? 6.216 -9.861 -0.524 1.00 95.06 111 TYR A O 1
ATOM 838 N N . GLN A 1 112 ? 5.448 -7.921 0.291 1.00 93.94 112 GLN A N 1
ATOM 839 C CA . GLN A 1 112 ? 6.492 -7.724 1.288 1.00 93.94 112 GLN A CA 1
ATOM 840 C C . GLN A 1 112 ? 5.868 -7.287 2.610 1.00 93.94 112 GLN A C 1
ATOM 842 O O . GLN A 1 112 ? 4.914 -6.510 2.622 1.00 93.94 112 GLN A O 1
ATOM 847 N N . ALA A 1 113 ? 6.422 -7.729 3.736 1.00 96.44 113 ALA A N 1
ATOM 848 C CA . ALA A 1 113 ? 6.097 -7.123 5.020 1.00 96.44 113 ALA A CA 1
ATOM 849 C C . ALA A 1 113 ? 6.749 -5.736 5.110 1.00 96.44 113 ALA A C 1
ATOM 851 O O . ALA A 1 113 ? 7.868 -5.525 4.643 1.00 96.44 113 ALA A O 1
ATOM 852 N N . TYR A 1 114 ? 6.053 -4.784 5.721 1.00 96.00 114 TYR A N 1
ATOM 853 C CA . TYR A 1 114 ? 6.569 -3.444 5.957 1.00 96.00 114 TYR A CA 1
ATOM 854 C C . TYR A 1 114 ? 6.212 -2.984 7.366 1.00 96.00 114 TYR A C 1
ATOM 856 O O . TYR A 1 114 ? 5.066 -3.112 7.793 1.00 96.00 114 TYR A O 1
ATOM 864 N N . SER A 1 115 ? 7.192 -2.433 8.080 1.00 97.31 115 SER A N 1
ATOM 865 C CA . SER A 1 115 ? 6.982 -1.811 9.386 1.00 97.31 115 SER A CA 1
ATOM 866 C C . SER A 1 115 ? 6.984 -0.300 9.213 1.00 97.31 115 SER A C 1
ATOM 868 O O . SER A 1 115 ? 8.023 0.303 8.942 1.00 97.31 115 SER A O 1
ATOM 870 N N . LEU A 1 116 ? 5.806 0.311 9.325 1.00 96.88 116 LEU A N 1
ATOM 871 C CA . LEU A 1 116 ? 5.669 1.757 9.293 1.00 96.88 116 LEU A CA 1
ATOM 872 C C . LEU A 1 116 ? 6.245 2.342 10.590 1.00 96.88 116 LEU A C 1
ATOM 874 O O . LEU A 1 116 ? 5.757 1.976 11.663 1.00 96.88 116 LEU A O 1
ATOM 878 N N . PRO A 1 117 ? 7.243 3.244 10.526 1.00 97.25 117 PRO A N 1
ATOM 879 C CA . PRO A 1 117 ? 7.832 3.846 11.717 1.00 97.25 117 PRO A CA 1
ATOM 880 C C . PRO A 1 117 ? 6.800 4.593 12.562 1.00 97.25 117 PRO A C 1
ATOM 882 O O . PRO A 1 117 ? 5.833 5.138 12.030 1.00 97.25 117 PRO A O 1
ATOM 885 N N . ALA A 1 118 ? 7.020 4.644 13.877 1.00 97.88 118 ALA A N 1
ATOM 886 C CA . ALA A 1 118 ? 6.257 5.514 14.772 1.00 97.88 118 ALA A CA 1
ATOM 887 C C . ALA A 1 118 ? 6.330 6.980 14.318 1.00 97.88 118 ALA A C 1
ATOM 889 O O . ALA A 1 118 ? 7.352 7.421 13.791 1.00 97.88 118 ALA A O 1
ATOM 890 N N . ASN A 1 119 ? 5.271 7.734 14.598 1.00 96.81 119 ASN A N 1
ATOM 891 C CA . ASN A 1 119 ? 5.131 9.159 14.312 1.00 96.81 119 ASN A CA 1
ATOM 892 C C . ASN A 1 119 ? 5.187 9.496 12.812 1.00 96.81 119 ASN A C 1
ATOM 894 O O . ASN A 1 119 ? 5.567 10.603 12.438 1.00 96.81 119 ASN A O 1
ATOM 898 N N . THR A 1 120 ? 4.801 8.552 11.944 1.00 96.56 120 THR A N 1
ATOM 899 C CA . THR A 1 120 ? 4.514 8.871 10.536 1.00 96.56 120 THR A CA 1
ATOM 900 C C . THR A 1 120 ? 3.272 9.761 10.447 1.00 96.56 120 THR A C 1
ATOM 902 O O . THR A 1 120 ? 3.236 10.698 9.650 1.00 96.56 120 THR A O 1
ATOM 905 N N . TYR A 1 121 ? 2.272 9.468 11.279 1.00 97.00 121 TYR A N 1
ATOM 906 C CA . TYR A 1 121 ? 1.097 10.306 11.512 1.00 97.00 121 TYR A CA 1
ATOM 907 C C . TYR A 1 121 ? 1.068 10.734 12.988 1.00 97.00 121 TYR A C 1
ATOM 909 O O . TYR A 1 121 ? 1.539 9.954 13.824 1.00 97.00 121 TYR A O 1
ATOM 917 N N . PRO A 1 122 ? 0.542 11.927 13.320 1.00 95.75 122 PRO A N 1
ATOM 918 C CA . PRO A 1 122 ? 0.474 12.425 14.695 1.00 95.75 122 PRO A CA 1
ATOM 919 C C . PRO A 1 122 ? -0.111 11.441 15.720 1.00 95.75 122 PRO A C 1
ATOM 921 O O . PRO A 1 122 ? 0.509 11.242 16.766 1.00 95.75 122 PRO A O 1
ATOM 924 N N . ASP A 1 123 ? -1.226 10.761 15.424 1.00 96.06 123 ASP A N 1
ATOM 925 C CA . ASP A 1 123 ? -1.846 9.819 16.374 1.00 96.06 123 ASP A CA 1
ATOM 926 C C . ASP A 1 123 ? -1.135 8.456 16.452 1.00 96.06 123 ASP A C 1
ATOM 928 O O . ASP A 1 123 ? -1.327 7.665 17.385 1.00 96.06 123 ASP A O 1
ATOM 932 N N . GLN A 1 124 ? -0.283 8.150 15.474 1.00 96.81 124 GLN A N 1
ATOM 933 C CA . GLN A 1 124 ? 0.389 6.865 15.345 1.00 96.81 124 GLN A CA 1
ATOM 934 C C . GLN A 1 124 ? 1.716 6.852 16.119 1.00 96.81 124 GLN A C 1
ATOM 936 O O . GLN A 1 124 ? 2.801 6.948 15.561 1.00 96.81 124 GLN A O 1
ATOM 941 N N . THR A 1 125 ? 1.653 6.654 17.433 1.00 96.50 125 THR A N 1
ATOM 942 C CA . THR A 1 125 ? 2.839 6.712 18.320 1.00 96.50 125 THR A CA 1
ATOM 943 C C . THR A 1 125 ? 3.680 5.428 18.383 1.00 96.50 125 THR A C 1
ATOM 945 O O . THR A 1 125 ? 4.752 5.414 18.989 1.00 96.50 125 THR A O 1
ATOM 948 N N . LYS A 1 126 ? 3.225 4.330 17.767 1.00 97.31 126 LYS A N 1
ATOM 949 C CA . LYS A 1 126 ? 3.916 3.026 17.748 1.00 97.31 126 LYS A CA 1
ATOM 950 C C . LYS A 1 126 ? 4.070 2.515 16.322 1.00 97.31 126 LYS A C 1
ATOM 952 O O . LYS A 1 126 ? 3.158 2.754 15.534 1.00 97.31 126 LYS A O 1
ATOM 957 N N . PRO A 1 127 ? 5.142 1.771 15.990 1.00 98.12 127 PRO A N 1
ATOM 958 C CA . PRO A 1 127 ? 5.275 1.170 14.670 1.00 98.12 127 PRO A CA 1
ATOM 959 C C . PRO A 1 127 ? 4.076 0.283 14.314 1.00 98.12 127 PRO A C 1
ATOM 961 O O . PRO A 1 127 ? 3.505 -0.367 15.190 1.00 98.12 127 PRO A O 1
ATOM 964 N N . VAL A 1 128 ? 3.711 0.250 13.033 1.00 98.38 128 VAL A N 1
ATOM 965 C CA . VAL A 1 128 ? 2.575 -0.536 12.525 1.00 98.38 128 VAL A CA 1
ATOM 966 C C . VAL A 1 128 ? 3.077 -1.487 11.452 1.00 98.38 128 VAL A C 1
ATOM 968 O O . VAL A 1 128 ? 3.610 -1.052 10.433 1.00 98.38 128 VAL A O 1
ATOM 971 N N . THR A 1 129 ? 2.891 -2.785 11.663 1.00 98.31 129 THR A N 1
ATOM 972 C CA . THR A 1 129 ? 3.270 -3.804 10.677 1.00 98.31 129 THR A CA 1
ATOM 973 C C . THR A 1 129 ? 2.142 -3.968 9.665 1.00 98.31 129 THR A C 1
ATOM 975 O O . THR A 1 129 ? 0.975 -4.035 10.040 1.00 98.31 129 THR A O 1
ATOM 978 N N . MET A 1 130 ? 2.458 -4.016 8.375 1.00 97.75 130 MET A N 1
ATOM 979 C CA . MET A 1 130 ? 1.468 -4.086 7.301 1.00 97.75 130 MET A CA 1
ATOM 980 C C . MET A 1 130 ? 2.002 -4.822 6.075 1.00 97.75 130 MET A C 1
ATOM 982 O O . MET A 1 130 ? 3.210 -4.970 5.892 1.00 97.75 130 MET A O 1
ATOM 986 N N . ILE A 1 131 ? 1.085 -5.254 5.210 1.00 97.75 131 ILE A N 1
ATOM 987 C CA . ILE A 1 131 ? 1.437 -5.800 3.900 1.00 97.75 131 ILE A CA 1
ATOM 988 C C . ILE A 1 131 ? 1.760 -4.660 2.924 1.00 97.75 131 ILE A C 1
ATOM 990 O O . ILE A 1 131 ? 1.078 -3.630 2.868 1.00 97.75 131 ILE A O 1
ATOM 994 N N . ASN A 1 132 ? 2.811 -4.836 2.137 1.00 94.94 132 ASN A N 1
ATOM 995 C CA . ASN A 1 132 ? 3.233 -3.930 1.087 1.00 94.94 132 ASN A CA 1
ATOM 996 C C . ASN A 1 132 ? 3.227 -4.637 -0.266 1.00 94.94 132 ASN A C 1
ATOM 998 O O . ASN A 1 132 ? 3.697 -5.761 -0.396 1.00 94.94 132 ASN A O 1
ATOM 1002 N N . ASP A 1 133 ? 2.722 -3.927 -1.267 1.00 93.38 133 ASP A N 1
ATOM 1003 C CA . ASP A 1 133 ? 2.828 -4.300 -2.669 1.00 93.38 133 ASP A CA 1
ATOM 1004 C C . ASP A 1 133 ? 3.672 -3.229 -3.373 1.00 93.38 133 ASP A C 1
ATOM 1006 O O . ASP A 1 133 ? 3.262 -2.056 -3.368 1.00 93.38 133 ASP A O 1
ATOM 1010 N N . PRO A 1 134 ? 4.873 -3.569 -3.877 1.00 90.00 134 PRO A N 1
ATOM 1011 C CA . PRO A 1 134 ? 5.730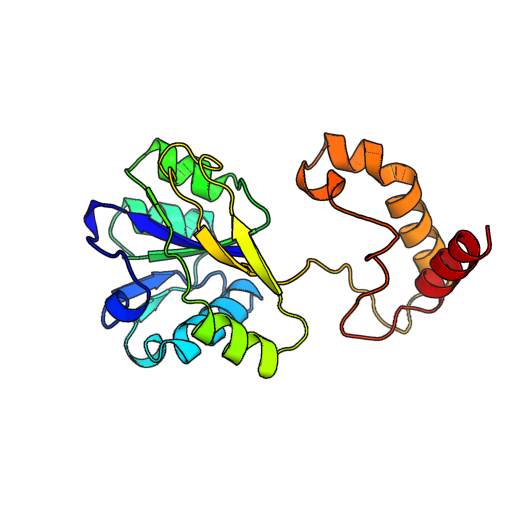 -2.629 -4.586 1.00 90.00 134 PRO A CA 1
ATOM 1012 C C . PRO A 1 134 ? 5.035 -2.022 -5.810 1.00 90.00 134 PRO A C 1
ATOM 1014 O O . PRO A 1 134 ? 4.439 -2.715 -6.630 1.00 90.00 134 PRO A O 1
ATOM 1017 N N . ALA A 1 135 ? 5.138 -0.701 -5.967 1.00 90.25 135 ALA A N 1
ATOM 1018 C CA . ALA A 1 135 ? 4.620 -0.030 -7.153 1.00 90.25 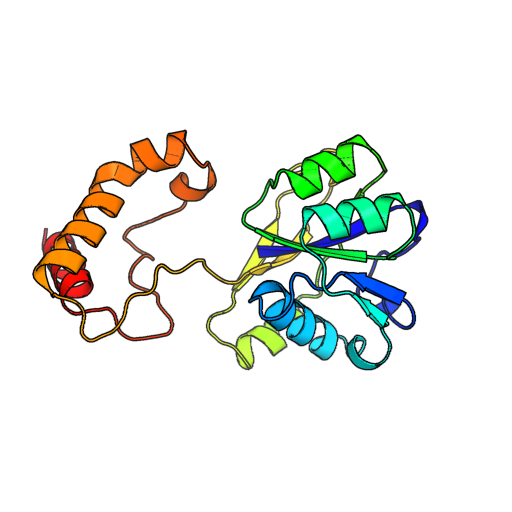135 ALA A CA 1
ATOM 1019 C C . ALA A 1 135 ? 5.519 -0.323 -8.363 1.00 90.25 135 ALA A C 1
ATOM 1021 O O . ALA A 1 135 ? 6.725 -0.083 -8.314 1.00 90.25 135 ALA A O 1
ATOM 1022 N N . ILE A 1 136 ? 4.921 -0.804 -9.453 1.00 91.31 136 ILE A N 1
ATOM 1023 C CA . ILE A 1 136 ? 5.622 -1.159 -10.692 1.00 91.31 136 ILE A CA 1
ATOM 1024 C C . ILE A 1 136 ? 4.991 -0.405 -11.864 1.00 91.31 136 ILE A C 1
ATOM 1026 O O . ILE A 1 136 ? 3.767 -0.310 -11.974 1.00 91.31 136 ILE A O 1
ATOM 1030 N N . LEU A 1 137 ? 5.835 0.123 -12.753 1.00 93.88 137 LEU A N 1
ATOM 1031 C CA . LEU A 1 137 ? 5.407 0.728 -14.011 1.00 93.88 137 LEU A CA 1
ATOM 1032 C C . LEU A 1 137 ? 5.340 -0.347 -15.101 1.00 93.88 137 LEU A C 1
ATOM 1034 O O . LEU A 1 137 ? 6.365 -0.876 -15.524 1.00 93.88 137 LEU A O 1
ATOM 1038 N N . PHE A 1 138 ? 4.130 -0.652 -15.565 1.00 94.44 138 PHE A N 1
ATOM 1039 C CA . PHE A 1 138 ? 3.897 -1.669 -16.589 1.00 94.44 138 PHE A CA 1
ATOM 1040 C C . PHE A 1 138 ? 3.772 -1.070 -17.992 1.00 94.44 138 PHE A C 1
ATOM 1042 O O . PHE A 1 138 ? 3.275 0.040 -18.176 1.00 94.44 138 PHE A O 1
ATOM 1049 N N . THR A 1 139 ? 4.159 -1.860 -18.992 1.00 96.38 139 THR A N 1
ATOM 1050 C CA . THR A 1 139 ? 3.928 -1.587 -20.415 1.00 96.38 139 THR A CA 1
ATOM 1051 C C . THR A 1 139 ? 3.476 -2.861 -21.133 1.00 96.38 139 THR A C 1
ATOM 1053 O O . THR A 1 139 ? 3.588 -3.961 -20.589 1.00 96.38 139 THR A O 1
ATOM 1056 N N . ARG A 1 140 ? 2.955 -2.743 -22.359 1.00 96.75 140 ARG A N 1
ATOM 1057 C CA . ARG A 1 140 ? 2.658 -3.919 -23.189 1.00 96.75 140 ARG A CA 1
ATOM 1058 C C . ARG A 1 140 ? 3.960 -4.479 -23.758 1.00 96.75 140 ARG A C 1
ATOM 1060 O O . ARG A 1 140 ? 4.811 -3.731 -24.217 1.00 96.75 140 ARG A O 1
ATOM 1067 N N . GLY A 1 141 ? 4.075 -5.805 -23.822 1.00 95.44 141 GLY A N 1
ATOM 1068 C CA . GLY A 1 141 ? 5.282 -6.477 -24.332 1.00 95.44 141 GLY A CA 1
ATOM 1069 C C . GLY A 1 141 ? 5.614 -6.211 -25.808 1.00 95.44 141 GLY A C 1
ATOM 1070 O O . GLY A 1 141 ? 6.690 -6.578 -26.255 1.00 95.44 141 GLY A O 1
ATOM 10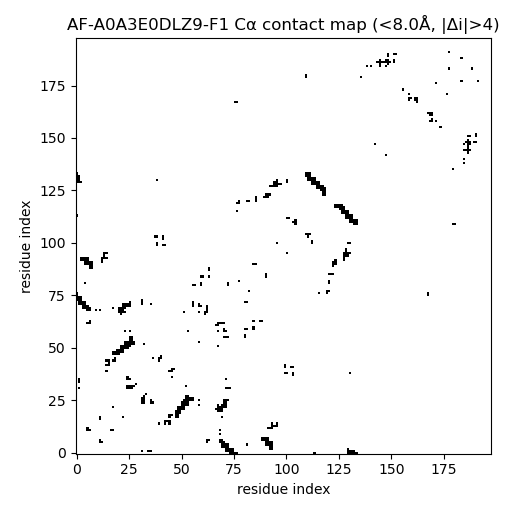71 N N . LYS A 1 142 ? 4.690 -5.602 -26.561 1.00 96.25 142 LYS A N 1
ATOM 1072 C CA . LYS A 1 142 ? 4.835 -5.278 -27.989 1.00 96.25 142 LYS A CA 1
ATOM 1073 C C . LYS A 1 142 ? 5.105 -3.795 -28.262 1.00 96.25 142 LYS A C 1
ATOM 1075 O O . LYS A 1 142 ? 5.017 -3.382 -29.415 1.00 96.25 142 LYS A O 1
ATOM 1080 N N . GLU A 1 143 ? 5.304 -2.988 -27.220 1.00 98.12 143 GLU A N 1
ATOM 1081 C CA . GLU A 1 143 ? 5.667 -1.585 -27.421 1.00 98.12 143 GLU A CA 1
ATOM 1082 C C . GLU A 1 143 ? 7.055 -1.462 -28.061 1.00 98.12 143 GLU A C 1
ATOM 1084 O O . GLU A 1 143 ? 7.895 -2.357 -27.968 1.00 98.12 143 GLU A O 1
ATOM 1089 N N . ASP A 1 144 ? 7.297 -0.334 -28.725 1.00 98.31 144 ASP A N 1
ATOM 1090 C CA . ASP A 1 144 ? 8.573 -0.074 -29.382 1.00 98.31 144 ASP A CA 1
ATOM 1091 C C . ASP A 1 144 ? 9.737 -0.067 -28.372 1.00 98.31 144 ASP A C 1
ATOM 1093 O O . ASP A 1 144 ? 9.726 0.648 -27.363 1.00 98.31 144 ASP A O 1
ATOM 1097 N N . GLN A 1 145 ? 10.766 -0.868 -28.657 1.00 98.12 145 GLN A N 1
ATOM 1098 C CA . GLN A 1 145 ? 11.916 -1.056 -27.773 1.00 98.12 145 GLN A CA 1
ATOM 1099 C C . GLN A 1 145 ? 12.655 0.254 -27.494 1.00 98.12 145 GLN A C 1
ATOM 1101 O O . GLN A 1 145 ? 12.999 0.515 -26.339 1.00 98.12 145 GLN A O 1
ATOM 1106 N N . SER A 1 146 ? 12.867 1.079 -28.523 1.00 98.25 146 SER A N 1
ATOM 1107 C CA . SER A 1 146 ? 13.568 2.361 -28.389 1.00 98.25 146 SER A CA 1
ATOM 1108 C C . SER A 1 146 ? 12.801 3.310 -27.468 1.00 98.25 146 SER A C 1
ATOM 1110 O O . SER A 1 146 ? 13.376 3.909 -26.558 1.00 98.25 146 SER A O 1
ATOM 1112 N N . SER A 1 147 ? 11.483 3.378 -27.634 1.00 98.31 147 SER A N 1
ATOM 1113 C CA . SER A 1 147 ? 10.592 4.196 -26.814 1.00 98.31 147 SER A CA 1
ATOM 1114 C C . SER A 1 147 ? 10.638 3.778 -25.343 1.00 98.31 147 SER A C 1
ATOM 1116 O O . SER A 1 147 ? 10.839 4.626 -24.473 1.00 98.31 147 SER A O 1
ATOM 1118 N N . ILE A 1 148 ? 10.535 2.475 -25.048 1.00 98.56 148 ILE A N 1
ATOM 1119 C CA . ILE A 1 148 ? 10.626 1.988 -23.664 1.00 98.56 148 ILE A CA 1
ATOM 1120 C C . ILE A 1 148 ? 12.017 2.231 -23.071 1.00 98.56 148 ILE A C 1
ATOM 1122 O O . ILE A 1 148 ? 12.104 2.685 -21.933 1.00 98.56 148 ILE A O 1
ATOM 1126 N N . TYR A 1 149 ? 13.095 2.025 -23.834 1.00 98.50 149 TYR A N 1
ATOM 1127 C CA . TYR A 1 149 ? 14.449 2.358 -23.382 1.00 98.50 149 TYR A CA 1
ATOM 1128 C C . TYR A 1 149 ? 14.565 3.835 -22.976 1.00 98.50 149 TYR A C 1
ATOM 1130 O O . TYR A 1 149 ? 15.076 4.142 -21.897 1.00 98.50 149 TYR A O 1
ATOM 1138 N N . GLN A 1 150 ? 14.065 4.762 -23.803 1.00 98.44 150 GLN A N 1
ATOM 1139 C CA . GLN A 1 150 ? 14.135 6.196 -23.501 1.00 98.44 150 GLN A CA 1
ATOM 1140 C C . GLN A 1 150 ? 13.285 6.574 -22.287 1.00 98.44 150 GLN A C 1
ATOM 1142 O O . GLN A 1 150 ? 13.730 7.385 -21.474 1.00 98.44 150 GLN A O 1
ATOM 1147 N N . ILE A 1 151 ? 12.100 5.978 -22.123 1.00 97.94 151 ILE A N 1
ATOM 1148 C CA . ILE A 1 151 ? 11.263 6.180 -20.933 1.00 97.94 151 ILE A CA 1
ATOM 1149 C C . ILE A 1 151 ? 12.015 5.725 -19.682 1.00 97.94 151 ILE A C 1
ATOM 1151 O O . ILE A 1 151 ? 12.193 6.523 -18.760 1.00 97.94 151 ILE A O 1
ATOM 1155 N N . THR A 1 152 ? 12.516 4.486 -19.668 1.00 97.38 152 THR A N 1
ATOM 1156 C CA . THR A 1 152 ? 13.260 3.934 -18.529 1.00 97.38 152 THR A CA 1
ATOM 1157 C C . THR A 1 152 ? 14.470 4.808 -18.206 1.00 97.38 152 THR A C 1
ATOM 1159 O O . THR A 1 152 ? 14.603 5.290 -17.081 1.00 97.38 152 THR A O 1
ATOM 1162 N N . LYS A 1 153 ? 15.298 5.133 -19.206 1.00 97.38 153 LYS A N 1
ATOM 1163 C CA . LYS A 1 153 ? 16.458 6.013 -19.032 1.00 97.38 153 LYS A CA 1
ATOM 1164 C C . LYS A 1 153 ? 16.078 7.367 -18.446 1.00 97.38 153 LYS A C 1
ATOM 1166 O O . LYS A 1 153 ? 16.766 7.852 -17.549 1.00 97.38 153 LYS A O 1
ATOM 1171 N N . THR A 1 154 ? 15.008 7.979 -18.945 1.00 96.88 154 THR A N 1
ATOM 1172 C CA . THR A 1 154 ? 14.557 9.301 -18.500 1.00 96.88 154 THR A CA 1
ATOM 1173 C C . THR A 1 154 ? 14.147 9.270 -17.035 1.00 96.88 154 THR A C 1
ATOM 1175 O O . THR A 1 154 ? 14.608 10.119 -16.276 1.00 96.88 154 THR A O 1
ATOM 1178 N N . VAL A 1 155 ? 13.355 8.276 -16.619 1.00 95.62 155 VAL A N 1
ATOM 1179 C CA . VAL A 1 155 ? 12.937 8.113 -15.219 1.00 95.62 155 VAL A CA 1
ATOM 1180 C C . VAL A 1 155 ? 14.154 7.973 -14.305 1.00 95.62 155 VAL A C 1
ATOM 1182 O O . VAL A 1 155 ? 14.318 8.755 -13.368 1.00 95.62 155 VAL A O 1
ATOM 1185 N N . PHE A 1 156 ? 15.041 7.022 -14.603 1.00 95.19 156 PHE A N 1
ATOM 1186 C CA . PHE A 1 156 ? 16.164 6.703 -13.719 1.00 95.19 156 PHE A CA 1
ATOM 1187 C C . PHE A 1 156 ? 17.263 7.772 -13.714 1.00 95.19 156 PHE A C 1
ATOM 1189 O O . PHE A 1 156 ? 17.942 7.953 -12.707 1.00 95.19 156 PHE A O 1
ATOM 1196 N N . SER A 1 157 ? 17.388 8.554 -14.789 1.00 95.06 157 SER A N 1
ATOM 1197 C CA . SER A 1 157 ? 18.334 9.678 -14.854 1.00 95.06 157 SER A CA 1
ATOM 1198 C C . SER A 1 157 ? 17.831 10.935 -14.127 1.00 95.06 157 SER A C 1
ATOM 1200 O O . SER A 1 157 ? 18.600 11.873 -13.940 1.00 95.06 157 SER A O 1
ATOM 1202 N N . HIS A 1 158 ? 16.560 10.969 -13.703 1.00 95.50 158 HIS A N 1
ATOM 1203 C CA . HIS A 1 158 ? 15.933 12.131 -13.058 1.00 95.50 158 HIS A CA 1
ATOM 1204 C C . HIS A 1 158 ? 15.284 11.799 -11.703 1.00 95.50 158 HIS A C 1
ATOM 1206 O O . HIS A 1 158 ? 14.424 12.546 -11.229 1.00 95.50 158 HIS A O 1
ATOM 1212 N N . LEU A 1 159 ? 15.712 10.721 -11.032 1.00 94.19 159 LEU A N 1
ATOM 1213 C CA . LEU A 1 159 ? 15.166 10.327 -9.723 1.00 94.19 159 LEU A CA 1
ATOM 1214 C C . LEU A 1 159 ? 15.272 11.437 -8.671 1.00 94.19 159 LEU A C 1
ATOM 1216 O O . LEU A 1 159 ? 14.345 11.620 -7.886 1.00 94.19 159 LEU A O 1
ATOM 1220 N N . THR A 1 160 ? 16.347 12.233 -8.677 1.00 93.69 160 THR A N 1
ATOM 1221 C CA . THR A 1 160 ? 16.485 13.376 -7.760 1.00 93.69 160 THR A CA 1
ATOM 1222 C C . THR A 1 160 ? 15.366 14.396 -7.951 1.00 93.69 160 THR A C 1
ATOM 1224 O O . THR A 1 160 ? 14.801 14.860 -6.963 1.00 93.69 160 THR A O 1
ATOM 1227 N N . ALA A 1 161 ? 15.022 14.722 -9.201 1.00 95.00 161 ALA A N 1
ATOM 1228 C CA . ALA A 1 161 ? 13.942 15.654 -9.512 1.00 95.00 161 ALA A CA 1
ATOM 1229 C C . ALA A 1 161 ? 12.576 15.062 -9.135 1.00 95.00 161 ALA A C 1
ATOM 1231 O O . ALA A 1 161 ? 11.783 15.730 -8.476 1.00 95.00 161 ALA A O 1
ATOM 1232 N N . LEU A 1 162 ? 12.332 13.785 -9.455 1.00 93.56 162 LEU A N 1
ATOM 1233 C CA . LEU A 1 162 ? 11.118 13.076 -9.032 1.00 93.56 162 LEU A CA 1
ATOM 1234 C C . LEU A 1 162 ? 10.968 13.055 -7.505 1.00 93.56 162 LEU A C 1
ATOM 1236 O O . LEU A 1 162 ? 9.874 13.275 -6.989 1.00 93.56 162 LEU A O 1
ATOM 1240 N N . GLY A 1 163 ? 12.072 12.873 -6.779 1.00 92.69 163 GLY A N 1
ATOM 1241 C CA . GLY A 1 163 ? 12.119 12.918 -5.320 1.00 92.69 163 GLY A CA 1
ATOM 1242 C C . GLY A 1 163 ? 11.738 14.271 -4.716 1.00 92.69 163 GLY A C 1
ATOM 1243 O O . GLY A 1 163 ? 11.313 14.305 -3.562 1.00 92.69 163 GLY A O 1
ATOM 1244 N N . GLN A 1 164 ? 11.858 15.377 -5.461 1.00 93.06 164 GLN A N 1
ATOM 1245 C CA . GLN A 1 164 ? 11.365 16.688 -5.012 1.00 93.06 164 GLN A CA 1
ATOM 1246 C C . GLN A 1 164 ? 9.850 16.834 -5.181 1.00 93.06 164 GLN A C 1
ATOM 1248 O O . GLN A 1 164 ? 9.228 17.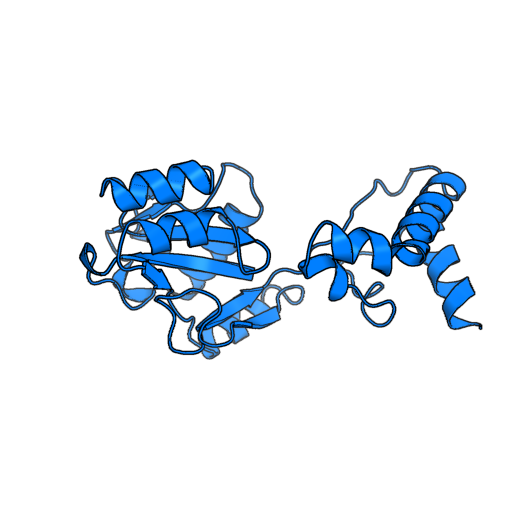583 -4.437 1.00 93.06 164 GLN A O 1
ATOM 1253 N N . ILE A 1 165 ? 9.254 16.113 -6.134 1.00 91.06 165 ILE A N 1
ATOM 1254 C CA . ILE A 1 165 ? 7.810 16.150 -6.395 1.00 91.06 165 ILE A CA 1
ATOM 1255 C C . ILE A 1 165 ? 7.060 15.193 -5.470 1.00 91.06 165 ILE A C 1
ATOM 1257 O O . ILE A 1 165 ? 6.031 15.556 -4.907 1.00 91.06 165 ILE A O 1
ATOM 1261 N N . HIS A 1 166 ? 7.569 13.971 -5.299 1.00 87.50 166 HIS A N 1
ATOM 1262 C CA . HIS A 1 166 ? 6.948 12.967 -4.445 1.00 87.50 166 HIS A CA 1
ATOM 1263 C C . HIS A 1 166 ? 7.992 12.305 -3.532 1.00 87.50 166 HIS A C 1
ATOM 1265 O O . HIS A 1 166 ? 8.905 11.649 -4.039 1.00 87.50 166 HIS A O 1
ATOM 1271 N N . PRO A 1 167 ? 7.855 12.377 -2.191 1.00 86.50 167 PRO A N 1
ATOM 1272 C CA . PRO A 1 167 ? 8.865 11.865 -1.259 1.00 86.50 167 PRO A CA 1
ATOM 1273 C C . PRO A 1 167 ? 9.239 10.395 -1.478 1.00 86.50 167 PRO A C 1
ATOM 1275 O O . PRO A 1 167 ? 10.413 10.045 -1.411 1.00 86.50 167 PRO A O 1
ATOM 1278 N N . GLN A 1 168 ? 8.262 9.543 -1.813 1.00 87.56 168 GLN A N 1
ATOM 1279 C CA . GLN A 1 168 ? 8.506 8.115 -2.069 1.00 87.56 168 GLN A CA 1
ATOM 1280 C C . GLN A 1 168 ? 9.395 7.847 -3.289 1.00 87.56 168 GLN A C 1
ATOM 1282 O O . GLN A 1 168 ? 10.027 6.798 -3.352 1.00 87.56 168 GLN A O 1
ATOM 1287 N N . ALA A 1 169 ? 9.516 8.787 -4.233 1.00 90.56 169 ALA A N 1
ATOM 1288 C CA . ALA A 1 169 ? 10.431 8.613 -5.358 1.00 90.56 169 ALA A CA 1
ATOM 1289 C C . ALA A 1 169 ? 11.906 8.605 -4.915 1.00 90.56 169 ALA A C 1
ATOM 1291 O O . ALA A 1 169 ? 12.742 8.030 -5.604 1.00 90.56 169 ALA A O 1
ATOM 1292 N N . LYS A 1 170 ? 12.227 9.157 -3.732 1.00 91.38 170 LYS A N 1
ATOM 1293 C CA . LYS A 1 170 ? 13.572 9.072 -3.133 1.00 91.38 170 LYS A CA 1
ATOM 1294 C C . LYS A 1 170 ? 13.958 7.647 -2.720 1.00 91.38 170 LYS A C 1
ATOM 1296 O O . LYS A 1 170 ? 15.138 7.388 -2.525 1.00 91.38 170 LYS A O 1
ATOM 1301 N N . ALA A 1 171 ? 12.983 6.749 -2.566 1.00 89.62 171 ALA A N 1
ATOM 1302 C CA . ALA A 1 171 ? 13.213 5.348 -2.220 1.00 89.62 171 ALA A CA 1
ATOM 1303 C C . ALA A 1 171 ? 13.415 4.447 -3.453 1.00 89.62 171 ALA A C 1
ATOM 1305 O O . ALA A 1 171 ? 13.703 3.262 -3.300 1.00 89.62 171 ALA A O 1
ATOM 1306 N N . ILE A 1 172 ? 13.262 4.981 -4.672 1.00 92.25 172 ILE A N 1
ATOM 1307 C CA . ILE A 1 172 ? 13.519 4.225 -5.900 1.00 92.25 172 ILE A CA 1
ATOM 1308 C C . ILE A 1 172 ? 15.030 4.021 -6.028 1.00 92.25 172 ILE A C 1
ATOM 1310 O O . ILE A 1 172 ? 15.792 4.986 -6.058 1.00 92.25 172 ILE A O 1
ATOM 1314 N N . SER A 1 173 ? 15.454 2.762 -6.125 1.00 89.38 173 SER A N 1
ATOM 1315 C CA . SER A 1 173 ? 16.856 2.379 -6.282 1.00 89.38 173 SER A CA 1
ATOM 1316 C C . SER A 1 173 ? 17.044 1.549 -7.540 1.00 89.38 173 SER A C 1
ATOM 1318 O O . SER A 1 173 ? 16.216 0.698 -7.858 1.00 89.38 173 SER A O 1
ATOM 1320 N N . LEU A 1 174 ? 18.173 1.749 -8.217 1.00 89.81 174 LEU A N 1
ATOM 1321 C CA . LEU A 1 174 ? 18.595 0.901 -9.331 1.00 89.81 174 LEU A CA 1
ATOM 1322 C C . LEU A 1 174 ? 18.806 -0.553 -8.899 1.00 89.81 174 LEU A C 1
ATOM 1324 O O . LEU A 1 174 ? 18.455 -1.460 -9.639 1.00 89.81 174 LEU A O 1
ATOM 1328 N N . THR A 1 175 ? 19.282 -0.779 -7.672 1.00 87.88 175 THR A N 1
ATOM 1329 C CA . THR A 1 175 ? 19.565 -2.127 -7.150 1.00 87.88 175 THR A CA 1
ATOM 1330 C C . THR A 1 175 ? 18.327 -3.003 -6.989 1.00 87.88 175 THR A C 1
ATOM 1332 O O . THR A 1 175 ? 18.444 -4.220 -6.909 1.00 87.88 175 THR A O 1
ATOM 1335 N N . THR A 1 176 ? 17.144 -2.398 -6.894 1.00 89.69 176 THR A N 1
ATOM 1336 C CA . THR A 1 176 ? 15.870 -3.105 -6.724 1.00 89.69 176 THR A CA 1
ATOM 1337 C C . THR A 1 176 ? 14.927 -2.901 -7.903 1.00 89.69 176 THR A C 1
ATOM 1339 O O . THR A 1 176 ? 13.877 -3.535 -7.951 1.00 89.69 176 THR A O 1
ATOM 1342 N N . ALA A 1 177 ? 15.287 -2.044 -8.863 1.00 92.44 177 ALA A N 1
ATOM 1343 C CA . ALA A 1 177 ? 14.435 -1.663 -9.987 1.00 92.44 177 ALA A CA 1
ATOM 1344 C C . ALA A 1 177 ? 14.075 -2.839 -10.906 1.00 92.44 177 ALA A C 1
ATOM 1346 O O . ALA A 1 177 ? 13.006 -2.841 -11.513 1.00 92.44 177 ALA A O 1
ATOM 1347 N N . GLU A 1 178 ? 14.958 -3.833 -10.994 1.00 92.88 178 GLU A N 1
ATOM 1348 C CA . GLU A 1 178 ? 14.773 -5.022 -11.829 1.00 92.88 178 GLU A CA 1
ATOM 1349 C C . GLU A 1 178 ? 13.945 -6.116 -11.130 1.00 92.88 178 GLU A C 1
ATOM 1351 O O . GLU A 1 178 ? 13.453 -7.034 -11.787 1.00 92.88 178 GLU A O 1
ATOM 1356 N N . HIS A 1 179 ? 13.731 -6.012 -9.809 1.00 90.44 179 HIS A N 1
ATOM 1357 C CA . HIS A 1 179 ? 12.979 -6.989 -9.016 1.00 90.44 179 HIS A CA 1
ATOM 1358 C C . HIS A 1 179 ? 11.472 -6.858 -9.255 1.00 90.44 179 HIS A C 1
ATOM 1360 O O . HIS A 1 179 ? 10.726 -6.285 -8.459 1.00 90.44 179 HIS A O 1
ATOM 1366 N N . THR A 1 180 ? 11.023 -7.408 -10.378 1.00 91.56 180 THR A N 1
ATOM 1367 C CA . THR A 1 180 ? 9.633 -7.366 -10.831 1.00 91.56 180 THR A CA 1
ATOM 1368 C C . THR A 1 180 ? 9.038 -8.781 -10.907 1.00 91.56 180 THR A C 1
ATOM 1370 O O . THR A 1 180 ? 9.769 -9.753 -11.086 1.00 91.56 180 THR A O 1
ATOM 1373 N N . PRO A 1 181 ? 7.710 -8.942 -10.757 1.00 88.56 181 PRO A N 1
ATOM 1374 C CA . PRO A 1 181 ? 7.045 -10.247 -10.759 1.00 88.56 181 PRO A CA 1
ATOM 1375 C C . PRO A 1 181 ? 6.866 -10.844 -12.165 1.00 88.56 181 PRO A C 1
ATOM 1377 O O . PRO A 1 181 ? 6.318 -11.936 -12.302 1.00 88.56 181 PRO A O 1
ATOM 1380 N N . ILE A 1 182 ? 7.272 -10.123 -13.213 1.00 92.44 182 ILE A N 1
ATOM 1381 C CA . ILE A 1 182 ? 7.204 -10.535 -14.619 1.00 92.44 182 ILE A CA 1
ATOM 1382 C C . ILE A 1 182 ? 8.480 -10.093 -15.340 1.00 92.44 182 ILE A C 1
ATOM 1384 O O . ILE A 1 182 ? 9.220 -9.264 -14.827 1.00 92.44 182 ILE A O 1
ATOM 1388 N N . ALA A 1 183 ? 8.728 -10.609 -16.542 1.00 94.88 183 ALA A N 1
ATOM 1389 C CA . ALA A 1 183 ? 9.899 -10.213 -17.320 1.00 94.88 183 ALA A CA 1
ATOM 1390 C C . ALA A 1 183 ? 9.901 -8.709 -17.654 1.00 94.88 183 ALA A C 1
ATOM 1392 O O . ALA A 1 183 ? 8.862 -8.129 -17.991 1.00 94.88 183 ALA A O 1
ATOM 1393 N N . LEU A 1 184 ? 11.089 -8.100 -17.625 1.00 97.50 184 LEU A N 1
ATOM 1394 C CA . LEU A 1 184 ? 11.289 -6.734 -18.095 1.00 97.50 184 LEU A CA 1
ATOM 1395 C C . LEU A 1 184 ? 11.048 -6.638 -19.605 1.00 97.50 184 LEU A C 1
ATOM 1397 O O . LEU A 1 184 ? 11.348 -7.549 -20.378 1.00 97.50 184 LEU A O 1
ATOM 1401 N N . HIS A 1 185 ? 10.534 -5.490 -20.041 1.00 98.44 185 HIS A N 1
ATOM 1402 C CA . HIS A 1 185 ? 10.465 -5.175 -21.464 1.00 98.44 185 HIS A CA 1
ATOM 1403 C C . HIS A 1 185 ? 11.887 -5.095 -22.054 1.00 98.44 185 HIS A C 1
ATOM 1405 O O . HIS A 1 185 ? 12.744 -4.490 -21.403 1.00 98.44 185 HIS A O 1
ATOM 1411 N N . PRO A 1 186 ? 12.151 -5.573 -23.290 1.00 98.06 186 PRO A N 1
ATOM 1412 C CA . PRO A 1 186 ? 13.494 -5.549 -23.884 1.00 98.06 186 PRO A CA 1
ATOM 1413 C C . PRO A 1 186 ? 14.184 -4.178 -23.839 1.00 98.06 186 PRO A C 1
ATOM 1415 O O . PRO A 1 186 ? 15.373 -4.082 -23.561 1.00 98.06 186 PRO A O 1
ATOM 1418 N N . GLY A 1 187 ? 13.423 -3.096 -24.036 1.00 98.31 187 GLY A N 1
ATOM 1419 C CA . GLY A 1 187 ? 13.946 -1.725 -23.931 1.00 98.31 187 GLY A CA 1
ATOM 1420 C C . GLY A 1 187 ? 14.367 -1.324 -22.513 1.00 98.31 187 GLY A C 1
ATOM 1421 O O . GLY A 1 187 ? 15.373 -0.640 -22.344 1.00 98.31 187 GLY A O 1
ATOM 1422 N N . ALA A 1 188 ? 13.635 -1.774 -21.490 1.00 98.00 188 ALA A N 1
ATOM 1423 C CA . ALA A 1 188 ? 14.003 -1.538 -20.097 1.00 98.00 188 ALA A CA 1
ATOM 1424 C C . ALA A 1 188 ? 15.214 -2.395 -19.701 1.00 98.00 188 ALA A C 1
ATOM 1426 O O . ALA A 1 188 ? 16.153 -1.859 -19.121 1.00 98.00 188 ALA A O 1
ATOM 1427 N N . GLN A 1 189 ? 15.228 -3.678 -20.089 1.00 97.19 189 GLN A N 1
ATOM 1428 C CA . GLN A 1 189 ? 16.364 -4.580 -19.868 1.00 97.19 189 GLN A CA 1
ATOM 1429 C C . GLN A 1 189 ? 17.649 -4.001 -20.466 1.00 97.19 189 GLN A C 1
ATOM 1431 O O . GLN A 1 189 ? 18.646 -3.863 -19.769 1.00 97.19 189 GLN A O 1
ATOM 1436 N N . GLN A 1 190 ? 17.594 -3.542 -21.720 1.00 97.38 190 GLN A N 1
ATOM 1437 C CA . GLN A 1 190 ? 18.732 -2.909 -22.386 1.00 97.38 190 GLN A CA 1
ATOM 1438 C C . GLN A 1 190 ? 19.285 -1.707 -21.600 1.00 97.38 190 GLN A C 1
ATOM 1440 O O . GLN A 1 190 ? 20.495 -1.487 -21.583 1.00 97.38 190 GLN A O 1
ATOM 1445 N N . TYR A 1 191 ? 18.420 -0.905 -20.969 1.00 97.56 191 TYR A N 1
ATOM 1446 C CA . TYR A 1 191 ? 18.869 0.204 -20.130 1.00 97.56 191 TYR A CA 1
ATOM 1447 C C . TYR A 1 191 ? 19.586 -0.287 -18.867 1.00 97.56 191 TYR A C 1
ATOM 1449 O O . TYR A 1 191 ? 20.670 0.218 -18.569 1.00 97.56 191 TYR A O 1
ATOM 1457 N N . PHE A 1 192 ? 19.010 -1.257 -18.152 1.00 96.56 192 PHE A N 1
ATOM 1458 C CA . PHE A 1 192 ? 19.597 -1.790 -16.922 1.00 96.56 192 PHE A CA 1
ATOM 1459 C C . PHE A 1 192 ? 20.922 -2.526 -17.179 1.00 96.56 192 PHE A C 1
ATOM 1461 O O . PHE A 1 192 ? 21.918 -2.235 -16.519 1.00 96.56 192 PHE A O 1
ATOM 1468 N N . ASP A 1 193 ? 21.004 -3.355 -18.223 1.00 95.00 193 ASP A N 1
ATOM 1469 C CA . ASP A 1 193 ? 22.247 -4.028 -18.630 1.00 95.00 193 ASP A CA 1
ATOM 1470 C C . ASP A 1 193 ? 23.376 -3.020 -18.901 1.00 95.00 193 ASP A C 1
ATOM 1472 O O . ASP A 1 193 ? 24.525 -3.200 -18.483 1.00 95.00 193 ASP A O 1
ATOM 1476 N N . GLN A 1 194 ? 23.046 -1.912 -19.575 1.00 94.00 194 GLN A N 1
ATOM 1477 C CA . GLN A 1 194 ? 24.011 -0.870 -19.917 1.00 94.00 194 GLN A CA 1
ATOM 1478 C C . GLN A 1 194 ? 24.606 -0.189 -18.679 1.00 94.00 194 GLN A C 1
ATOM 1480 O O . GLN A 1 194 ? 25.778 0.191 -18.702 1.00 94.00 194 GLN A O 1
ATOM 1485 N N . ILE A 1 195 ? 23.810 0.037 -17.634 1.00 92.25 195 ILE A N 1
ATOM 1486 C CA . ILE A 1 195 ? 24.283 0.710 -16.416 1.00 92.25 195 ILE A CA 1
ATOM 1487 C C . ILE A 1 195 ? 24.940 -0.260 -15.435 1.00 92.25 195 ILE A C 1
ATOM 1489 O O . ILE A 1 195 ? 25.845 0.162 -14.732 1.00 92.25 195 ILE A O 1
ATOM 1493 N N . ASN A 1 196 ? 24.556 -1.539 -15.436 1.00 85.12 196 ASN A N 1
ATOM 1494 C CA . ASN A 1 196 ? 25.176 -2.570 -14.599 1.00 85.12 196 ASN A CA 1
ATOM 1495 C C . ASN A 1 196 ? 26.573 -2.981 -15.099 1.00 85.12 196 ASN A C 1
ATOM 1497 O O . ASN A 1 196 ? 27.371 -3.525 -14.342 1.00 85.12 196 ASN A O 1
ATOM 1501 N N . THR A 1 197 ? 26.880 -2.718 -16.374 1.00 74.38 197 THR A N 1
ATOM 1502 C CA . THR A 1 197 ? 28.200 -2.981 -16.979 1.00 74.38 197 THR A CA 1
ATOM 1503 C C . THR A 1 197 ? 29.197 -1.825 -16.764 1.00 74.38 197 THR A C 1
ATOM 1505 O O . THR A 1 197 ? 30.355 -1.926 -17.169 1.00 74.38 197 THR A O 1
ATOM 1508 N N . LYS A 1 198 ? 28.764 -0.706 -16.169 1.00 54.78 198 LYS A N 1
ATOM 1509 C CA . LYS A 1 198 ? 29.602 0.471 -15.889 1.00 54.78 198 L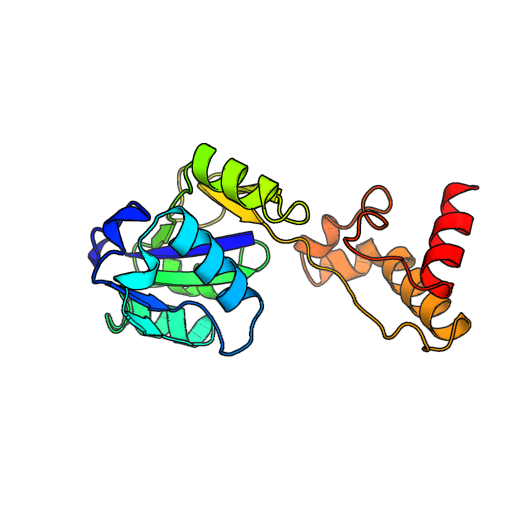YS A CA 1
ATOM 1510 C C . LYS A 1 198 ? 30.030 0.524 -14.432 1.00 54.78 198 LYS A C 1
ATOM 1512 O O . LYS A 1 198 ? 31.168 0.989 -14.211 1.00 54.78 198 LYS A O 1
#

Solvent-accessible surface area (backbone atoms only — not comparable to full-atom values): 11077 Å² total; per-residue (Å²): 54,53,44,42,34,29,34,65,92,61,75,55,75,46,71,70,63,41,46,73,29,32,32,20,35,16,36,79,95,33,69,41,29,54,53,44,49,53,54,34,46,67,63,70,24,52,90,44,34,47,80,38,69,27,48,50,63,55,20,42,52,30,36,76,70,66,72,21,55,28,24,35,41,68,46,66,84,77,44,70,55,57,53,56,41,48,76,74,43,63,42,40,69,47,48,54,57,66,70,53,49,50,58,48,25,74,78,39,76,71,42,41,82,41,72,44,62,49,59,68,44,90,69,38,76,57,65,36,32,30,53,24,59,78,89,74,92,84,78,67,90,82,58,60,45,69,59,42,22,52,52,46,49,52,53,70,75,38,37,72,63,46,26,73,77,38,70,72,42,62,72,66,46,82,94,56,66,79,77,57,96,60,85,72,50,69,17,43,44,54,46,52,54,60,58,75,74,106

Mean predicted aligned error: 3.47 Å

Foldseek 3Di:
DKWKKFFVVLVDAALLSQFQWEEAQEAPPDPSNVQSLLLSVLSVRNVRHNYDYDHLQVRLVCRLVVVGRMYIDADPPPDPSVLVSVVRGLMDTHADDPVSQVVSCVVPVQKDKDWACAPSHVNRRHIGIDIHHDDADDDDLPDDLQVLLVVLCVLVVCLVVVCVVPVCSVVDDLVCNCVDPDHDRNSNVVNSVVVVVD

Nearest PDB structures (foldseek):
  1us5-assembly1_A  TM=9.277E-01  e=1.765E-15  Thermus thermophilus HB8
  8s4j-assembly1_A  TM=9.069E-01  e=8.183E-14  Vibrio cholerae
  4ddd-assembly1_A  TM=9.153E-01  e=3.662E-13  Ehrlichia chaffeensis str. Arkansas
  2x26-assembly2_B  TM=6.201E-01  e=1.152E-05  Escherichia coli K-12
  4c0r-assembly1_A  TM=5.930E-01  e=2.695E-03  Streptococcus mutans

pLDDT: mean 95.63, std 4.34, range [54.78, 98.81]

Secondary structure (DSSP, 8-state):
-EEEEEEGGGT--SSGGGTT-EEE--STT-HHHHHHHHHHHHTT-GGGSEEE---HHHHHHHHHTTS-SEEEEESSSS-HHHHHHHTTS-EEEPPPPHHHHHHHHHH-TT-EEEEEPTTSSTT--S-EEEEE--------TTS-HHHHHHHHHHHHHTHHHHHHH-GGGGG--HHHHT--SSPPPHHHHHHHHHHHT-

Organism: NCBI:txid491954

InterPro domains:
  IPR011852 TRAP transporter solute receptor, TAXI family [PF16868] (2-192)
  IPR011852 TRAP transporter solute receptor, TAXI family [PTHR42941] (2-195)
  IPR011852 TRAP transporter solute receptor, TAXI family [TIGR02122] (2-195)

Radius of gyration: 18.71 Å; Cα contacts (8 Å, |Δi|>4): 323; chains: 1; bounding box: 50×34×49 Å